Protein 6SQW (pdb70)

InterPro domains:
  IPR025984 dCTP pyrophosphatase 1 [PF12643] (63-144)
  IPR025984 dCTP pyrophosphatase 1 [cd11537] (35-125)
  IPR052555 dCTP Pyrophosphatase [PTHR46523] (15-146)

GO terms:
  GO:0000287 magnesium ion binding (F, IDA)
  GO:0005829 cytosol (C, IDA)
  GO:0009143 nucleoside triphosphate catabolic process (P, IDA)
  GO:0047429 nucleoside triphosphate diphosphatase activity (F, IDA)
  GO:0047840 dCTP diphosphatase activity (F, EXP)
  GO:0016462 pyrophosphatase activity (F, IDA)
  GO:0032556 pyrimidine deoxyribonucleotide binding (F, IDA)
  GO:0042802 identical protein binding (F, IPI)
  GO:0005829 cytosol (C, TAS)

CATH classification: 1.10.287.1080

Organism: Mus musculus (NCBI:txid10090)

Secondary structure (DSSP, 8-state):
------S-S-HHHHHHHHHHHHHHTT-GGG--HHHHHHHHHHHHHHHHHHHTT--SSS--GGG--HHHHHHHHHHHHHHHHHHHHHHHHTT--HHHHHHHHHHHHHHHS-GGG-/------S-S-HHHHHHHHHHHHHHTT-GGG--HHHHHHHHHHHHHHHHHHHTT--SSS--GGG--HHHHHHHHHHHHHHHHHHHHHHHHTT--HHHHHHHHHHHHHHHS---

B-factor: mean 35.91, std 11.58, range [15.31, 75.04]

Radius of gyration: 21.6 Å; Cα contacts (8 Å, |Δi|>4): 186; chains: 2; bounding box: 52×52×49 Å

Solvent-accessible surface area: 16989 Å² total; per-residue (Å²): 223,96,166,179,181,85,125,118,82,68,58,87,32,27,88,101,96,22,43,92,88,2,57,149,113,98,100,93,108,80,18,69,42,193,17,1,78,62,0,23,50,2,21,58,1,56,34,7,75,42,63,17,91,52,56,142,134,72,91,38,47,175,70,16,68,117,176,56,80,39,24,15,102,103,22,91,53,45,27,67,63,31,69,6,10,30,11,33,112,63,174,71,91,35,56,108,41,74,106,67,107,86,80,53,40,138,134,129,141,34,147,157,122,113,221,108,175,81,176,88,130,120,82,66,54,88,34,25,90,120,108,22,48,109,80,5,51,123,107,98,100,91,114,82,17,63,43,191,14,2,80,60,0,24,50,2,22,58,1,55,32,8,75,44,66,15,97,51,58,150,136,67,88,36,50,178,69,14,69,110,175,56,85,39,28,16,100,105,25,93,54,47,26,68,60,33,71,5,9,29,12,28,110,63,173,71,91,34,54,109,41,72,97,67,110,84,64,51,40,141,135,128,159,79,156,214

Sequence (226 aa):
MPFRFSPEPTLEDIRRLHAEFAAERDWEQFHQPRNLLLALLVGEVGELAELFQWKSDTEPGPQAWPPKERAALQEELSDVLIYLVALAARRCHVDLPQAVISSKMDTNRQRYPVHLSMPFRFSPEPTLEDIRRLHAEFAAERDWEQFHQPRNLLLALLVGEVGELAELFQWKSDTEPGPQAWPPKERAALQEELSDVLIYLVALAARCHVDLPQAVISSKMDTNRQRYPVH

Foldseek 3Di:
DDDDDDPDDDLVNLLVVLVVVCVVVVNVVCLALVSLVVQLVVLVVQLCVLVVPDDPPDDDPVPDDPVSVVSNVVSVVSNSSSVSSNCVNVVHPVVVVVVVVVVVVCVVDPPVND/DDDDDDPDDDLVNLLVVLVVVCVVVVNVVCLALVNLVVQLVVLVVQLCVLVVPDDPPDDDLVPDDPVSVVSNVVSVVSNSSSVSSNCVNVVHPVVVVVVVVVVVVCVVDPPD

Structure (mmCIF, N/CA/C/O backbone):
data_6SQW
#
_entry.id   6SQW
#
_cell.length_a   58.516
_cell.length_b   58.516
_cell.length_c   140.905
_cell.angle_alpha   90.000
_cell.angle_beta   90.000
_cell.angle_gamma   90.000
#
_symmetry.space_group_name_H-M   'P 41 21 2'
#
loop_
_entity.id
_entity.type
_entity.pdbx_description
1 polymer 'dCTP pyrophosphatase 1'
2 non-polymer 'MAGNESIUM ION'
3 non-polymer "5-METHYL-2'-DEOXY-CYTIDINE-5'-MONOPHOSPHATE"
4 water water
#
loop_
_atom_site.group_PDB
_atom_site.id
_atom_site.type_symbol
_atom_site.label_atom_id
_atom_site.label_alt_id
_atom_site.label_comp_id
_atom_site.label_asym_id
_atom_site.label_entity_id
_atom_site.label_seq_id
_atom_site.pdbx_PDB_ins_code
_atom_site.Cartn_x
_atom_site.Cartn_y
_atom_site.Cartn_z
_atom_site.occupancy
_atom_site.B_iso_or_equiv
_atom_site.auth_seq_id
_atom_site.auth_comp_id
_atom_site.auth_asym_id
_atom_site.auth_atom_id
_atom_site.pdbx_PDB_model_num
ATOM 1 N N . MET A 1 21 ? -11.756 20.570 57.518 1.00 52.61 21 MET A N 1
ATOM 2 C CA . MET A 1 21 ? -12.842 21.232 56.702 1.00 52.05 21 MET A CA 1
ATOM 3 C C . MET A 1 21 ? -13.189 20.356 55.534 1.00 52.62 21 MET A C 1
ATOM 4 O O . MET A 1 21 ? -12.298 19.657 55.043 1.00 53.28 21 MET A O 1
ATOM 9 N N . PRO A 1 22 ? -14.458 20.369 55.070 1.00 53.60 22 PRO A N 1
ATOM 10 C CA . PRO A 1 22 ? -14.836 19.451 53.995 1.00 52.85 22 PRO A CA 1
ATOM 11 C C . PRO A 1 22 ? -14.065 19.701 52.714 1.00 49.95 22 PRO A C 1
ATOM 12 O O . PRO A 1 22 ? -13.932 20.849 52.292 1.00 50.16 22 PRO A O 1
ATOM 16 N N . PHE A 1 23 ? -13.551 18.637 52.133 1.00 47.27 23 PHE A N 1
ATOM 17 C CA . PHE A 1 23 ? -12.827 18.762 50.887 1.00 45.74 23 PHE A CA 1
ATOM 18 C C . PHE A 1 23 ? -13.760 18.530 49.740 1.00 45.37 23 PHE A C 1
ATOM 19 O O . PHE A 1 23 ? -14.493 17.524 49.732 1.00 47.26 23 PHE A O 1
ATOM 27 N N . ARG A 1 24 ? -13.692 19.392 48.737 1.00 45.29 24 ARG A N 1
ATOM 28 C CA . ARG A 1 24 ? -14.430 19.171 47.482 1.00 44.73 24 ARG A CA 1
ATOM 29 C C . ARG A 1 24 ? -13.604 19.628 46.304 1.00 40.04 24 ARG A C 1
ATOM 30 O O . ARG A 1 24 ? -12.662 20.400 46.469 1.00 37.87 24 ARG A O 1
ATOM 38 N N . PHE A 1 25 ? -13.966 19.126 45.127 1.00 36.48 25 PHE A N 1
ATOM 39 C CA . PHE A 1 25 ? -13.382 19.571 43.875 1.00 35.12 25 PHE A CA 1
ATOM 40 C C . PHE A 1 25 ? -14.077 20.831 43.400 1.00 37.04 25 PHE A C 1
ATOM 41 O O . PHE A 1 25 ? -15.237 21.069 43.730 1.00 37.66 25 PHE A O 1
ATOM 49 N N . SER A 1 26 ? -13.385 21.602 42.578 1.00 36.61 26 SER A N 1
ATOM 50 C CA . SER A 1 26 ? -13.991 22.686 41.863 1.00 38.11 26 SER A CA 1
ATOM 51 C C . SER A 1 26 ? -15.110 22.194 40.959 1.00 38.23 26 SER A C 1
ATOM 52 O O . SER A 1 26 ? -15.096 21.068 40.497 1.00 36.31 26 SER A O 1
ATOM 55 N N . PRO A 1 27 ? -16.111 23.054 40.704 1.00 40.01 27 PRO A N 1
ATOM 56 C CA . PRO A 1 27 ? -17.203 22.594 39.865 1.00 40.73 27 PRO A CA 1
ATOM 57 C C . PRO A 1 27 ? -16.850 22.382 38.399 1.00 39.75 27 PRO A C 1
ATOM 58 O O . PRO A 1 27 ? -17.585 21.687 37.693 1.00 38.35 27 PRO A O 1
ATOM 62 N N . GLU A 1 28 ? -15.820 23.076 37.927 1.00 40.93 28 GLU A N 1
ATOM 63 C CA . GLU A 1 28 ? -15.334 22.910 36.566 1.00 41.92 28 GLU A CA 1
ATOM 64 C C . GLU A 1 28 ? -13.774 22.946 36.555 1.00 41.00 28 GLU A C 1
ATOM 65 O O . GLU A 1 28 ? -13.162 23.410 37.534 1.00 40.42 28 GLU A O 1
ATOM 71 N N . PRO A 1 29 ? -13.120 22.428 35.507 1.00 39.13 29 PRO A N 1
ATOM 72 C CA . PRO A 1 29 ? -13.747 21.858 34.320 1.00 39.05 29 PRO A CA 1
ATOM 73 C C . PRO A 1 29 ? -14.424 20.520 34.533 1.00 37.42 29 PRO A C 1
ATOM 74 O O . PRO A 1 29 ? -14.044 19.736 35.423 1.00 37.92 29 PRO A O 1
ATOM 78 N N . THR A 1 30 ? -15.429 20.275 33.704 1.00 36.85 30 THR A N 1
ATOM 79 C CA . THR A 1 30 ? -16.111 18.995 33.623 1.00 35.58 30 THR A CA 1
ATOM 80 C C . THR A 1 30 ? -15.331 18.044 32.703 1.00 33.36 30 THR A C 1
ATOM 81 O O . THR A 1 30 ? -14.371 18.428 32.056 1.00 33.03 30 THR A O 1
ATOM 85 N N . LEU A 1 31 ? -15.800 16.811 32.601 1.00 33.55 31 LEU A N 1
ATOM 86 C CA . LEU A 1 31 ? -15.132 15.822 31.759 1.00 32.13 31 LEU A CA 1
ATOM 87 C C . LEU A 1 31 ? -15.268 16.214 30.297 1.00 32.79 31 LEU A C 1
ATOM 88 O O . LEU A 1 31 ? -14.307 16.131 29.528 1.00 31.19 31 LEU A O 1
ATOM 93 N N . GLU A 1 32 ? -16.444 16.735 29.914 1.00 33.49 32 GLU A N 1
ATOM 94 C CA . GLU A 1 32 ? -16.609 17.261 28.570 1.00 34.67 32 GLU A CA 1
ATOM 95 C C . GLU A 1 32 ? -15.663 18.411 28.316 1.00 34.25 32 GLU A C 1
ATOM 96 O O . GLU A 1 32 ? -15.049 18.449 27.270 1.00 33.82 32 GLU A O 1
ATOM 102 N N . ASP A 1 33 ? -15.550 19.342 29.270 1.00 35.30 33 ASP A N 1
ATOM 103 C CA . ASP A 1 33 ? -14.616 20.463 29.152 1.00 36.56 33 ASP A CA 1
ATOM 104 C C . ASP A 1 33 ? -13.188 19.911 28.875 1.00 34.97 33 ASP A C 1
ATOM 105 O O . ASP A 1 33 ? -12.465 20.394 27.993 1.00 35.31 33 ASP A O 1
ATOM 110 N N . ILE A 1 34 ? -12.802 18.885 29.628 1.00 33.77 34 ILE A N 1
ATOM 111 C CA . ILE A 1 34 ? -11.461 18.327 29.497 1.00 32.44 34 ILE A CA 1
ATOM 112 C C . ILE A 1 34 ? -11.316 17.642 28.133 1.00 31.89 34 ILE A C 1
ATOM 113 O O . ILE A 1 34 ? -10.299 17.801 27.449 1.00 31.24 34 ILE A O 1
ATOM 118 N N . ARG A 1 35 ? -12.341 16.904 27.709 1.00 31.81 35 ARG A N 1
ATOM 119 C CA . ARG A 1 35 ? -12.318 16.311 26.376 1.00 32.13 35 ARG A CA 1
ATOM 120 C C . ARG A 1 35 ? -12.049 17.369 25.301 1.00 33.50 35 ARG A C 1
ATOM 121 O O . ARG A 1 35 ? -11.186 17.198 24.441 1.00 31.36 35 ARG A O 1
ATOM 129 N N . ARG A 1 36 ? -12.822 18.461 25.365 1.00 35.71 36 ARG A N 1
ATOM 130 C CA . ARG A 1 36 ? -12.682 19.537 24.415 1.00 38.23 36 ARG A CA 1
ATOM 131 C C . ARG A 1 36 ? -11.310 20.173 24.465 1.00 38.09 36 ARG A C 1
ATOM 132 O O . ARG A 1 36 ? -10.700 20.398 23.424 1.00 37.55 36 ARG A O 1
ATOM 140 N N . LEU A 1 37 ? -10.846 20.500 25.670 1.00 37.54 37 LEU A N 1
ATOM 141 C CA . LEU A 1 37 ? -9.522 21.098 25.836 1.00 38.00 37 LEU A CA 1
ATOM 142 C C . LEU A 1 37 ? -8.430 20.220 25.273 1.00 35.99 37 LEU A C 1
ATOM 143 O O . LEU A 1 37 ? -7.529 20.699 24.582 1.00 35.58 37 LEU A O 1
ATOM 148 N N . HIS A 1 38 ? -8.507 18.924 25.551 1.00 34.02 38 HIS A N 1
ATOM 149 C CA . HIS A 1 38 ? -7.483 18.048 25.026 1.00 32.65 38 HIS A CA 1
ATOM 150 C C . HIS A 1 38 ? -7.576 17.933 23.498 1.00 33.27 38 HIS A C 1
ATOM 151 O O . HIS A 1 38 ? -6.558 17.979 22.810 1.00 32.73 38 HIS A O 1
ATOM 158 N N . ALA A 1 39 ? -8.801 17.799 22.971 1.00 33.66 39 ALA A N 1
ATOM 159 C CA . ALA A 1 39 ? -9.005 17.737 21.521 1.00 34.00 39 ALA A CA 1
ATOM 160 C C . ALA A 1 39 ? -8.469 18.980 20.823 1.00 35.04 39 ALA A C 1
ATOM 161 O O . ALA A 1 39 ? -7.797 18.853 19.798 1.00 33.89 39 ALA A O 1
ATOM 163 N N . GLU A 1 40 ? -8.722 20.146 21.419 1.00 36.47 40 GLU A N 1
ATOM 164 C CA . GLU A 1 40 ? -8.185 21.446 20.890 1.00 38.88 40 GLU A CA 1
ATOM 165 C C . GLU A 1 40 ? -6.663 21.408 20.827 1.00 37.49 40 GLU A C 1
ATOM 166 O O . GLU A 1 40 ? -6.054 21.656 19.764 1.00 36.87 40 GLU A O 1
ATOM 172 N N . PHE A 1 41 ? -6.081 21.028 21.978 1.00 35.92 41 PHE A N 1
ATOM 173 C CA . PHE A 1 41 ? -4.653 20.922 22.145 1.00 35.10 41 PHE A CA 1
ATOM 174 C C . PHE A 1 41 ? -4.025 20.008 21.103 1.00 33.54 41 PHE A C 1
ATOM 175 O O . PHE A 1 41 ? -3.031 20.335 20.480 1.00 33.60 41 PHE A O 1
ATOM 183 N N . ALA A 1 42 ? -4.597 18.827 20.939 1.00 32.96 42 ALA A N 1
ATOM 184 C CA . ALA A 1 42 ? -4.084 17.840 19.965 1.00 32.84 42 ALA A CA 1
ATOM 185 C C . ALA A 1 42 ? -4.215 18.347 18.551 1.00 34.54 42 ALA A C 1
ATOM 186 O O . ALA A 1 42 ? -3.267 18.218 17.765 1.00 34.88 42 ALA A O 1
ATOM 188 N N . ALA A 1 43 ? -5.387 18.912 18.236 1.00 35.52 43 ALA A N 1
ATOM 189 C CA . ALA A 1 43 ? -5.688 19.343 16.869 1.00 36.75 43 ALA A CA 1
ATOM 190 C C . ALA A 1 43 ? -4.774 20.495 16.454 1.00 37.81 43 ALA A C 1
ATOM 191 O O . ALA A 1 43 ? -4.277 20.477 15.328 1.00 38.34 43 ALA A O 1
ATOM 193 N N . GLU A 1 44 ? -4.487 21.437 17.361 1.00 38.37 44 GLU A N 1
ATOM 194 C CA . GLU A 1 44 ? -3.566 22.545 17.020 1.00 40.11 44 GLU A CA 1
ATOM 195 C C . GLU A 1 44 ? -2.196 22.038 16.657 1.00 39.25 44 GLU A C 1
ATOM 196 O O . GLU A 1 44 ? -1.492 22.673 15.925 1.00 39.68 44 GLU A O 1
ATOM 202 N N . ARG A 1 45 ? -1.791 20.902 17.219 1.00 37.65 45 ARG A N 1
ATOM 203 C CA . ARG A 1 45 ? -0.466 20.341 16.970 1.00 37.72 45 ARG A CA 1
ATOM 204 C C . ARG A 1 45 ? -0.466 19.260 15.926 1.00 37.86 45 ARG A C 1
ATOM 205 O O . ARG A 1 45 ? 0.593 18.717 15.613 1.00 37.97 45 ARG A O 1
ATOM 213 N N . ASP A 1 46 ? -1.643 18.923 15.408 1.00 38.02 46 ASP A N 1
ATOM 214 C CA . ASP A 1 46 ? -1.791 17.858 14.419 1.00 38.69 46 ASP A CA 1
ATOM 215 C C . ASP A 1 46 ? -1.301 16.525 14.988 1.00 37.43 46 ASP A C 1
ATOM 216 O O . ASP A 1 46 ? -0.585 15.763 14.339 1.00 37.34 46 ASP A O 1
ATOM 221 N N . TRP A 1 47 ? -1.742 16.276 16.213 1.00 36.49 47 TRP A N 1
ATOM 222 C CA . TRP A 1 47 ? -1.351 15.082 16.961 1.00 35.92 47 TRP A CA 1
ATOM 223 C C . TRP A 1 47 ? -2.347 13.908 16.927 1.00 37.09 47 TRP A C 1
ATOM 224 O O . TRP A 1 47 ? -2.047 12.850 17.486 1.00 33.68 47 TRP A O 1
ATOM 235 N N . GLU A 1 48 ? -3.476 14.074 16.234 1.00 39.67 48 GLU A N 1
ATOM 236 C CA . GLU A 1 48 ? -4.490 13.008 16.001 1.00 42.72 48 GLU A CA 1
ATOM 237 C C . GLU A 1 48 ? -3.87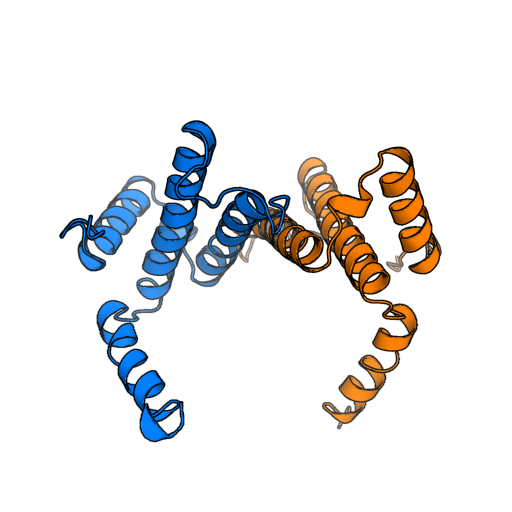0 11.672 15.721 1.00 44.09 48 GLU A C 1
ATOM 238 O O . GLU A 1 48 ? -4.260 10.625 16.320 1.00 40.56 48 GLU A O 1
ATOM 244 N N . GLN A 1 49 ? -2.919 11.689 14.792 1.00 45.46 49 GLN A N 1
ATOM 245 C CA . GLN A 1 49 ? -2.244 10.462 14.371 1.00 46.74 49 GLN A CA 1
ATOM 246 C C . GLN A 1 49 ? -1.531 9.714 15.492 1.00 44.70 49 GLN A C 1
ATOM 247 O O . GLN A 1 49 ? -1.378 8.494 15.421 1.00 44.64 49 GLN A O 1
ATOM 253 N N . PHE A 1 50 ? -1.047 10.442 16.498 1.00 41.31 50 PHE A N 1
ATOM 254 C CA . PHE A 1 50 ? -0.402 9.839 17.632 1.00 40.38 50 PHE A CA 1
ATOM 255 C C . PHE A 1 50 ? -1.423 9.368 18.670 1.00 37.14 50 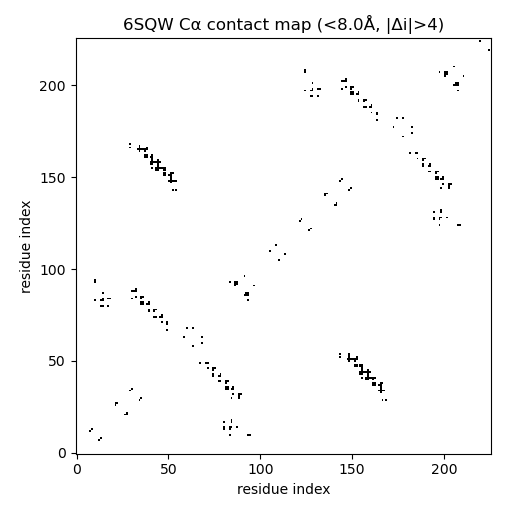PHE A C 1
ATOM 256 O O . PHE A 1 50 ? -1.055 8.655 19.569 1.00 38.40 50 PHE A O 1
ATOM 264 N N . HIS A 1 51 ? -2.691 9.737 18.536 1.00 33.28 51 HIS A N 1
ATOM 265 C CA . HIS A 1 51 ? -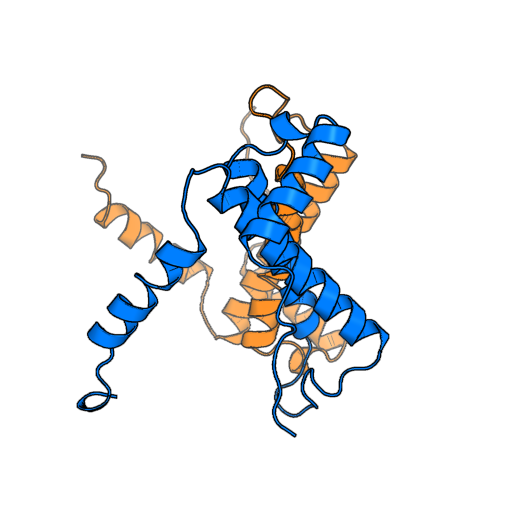3.682 9.504 19.557 1.00 30.59 51 HIS A CA 1
ATOM 266 C C . HIS A 1 51 ? -4.618 8.363 19.210 1.00 29.59 51 HIS A C 1
ATOM 267 O O . HIS A 1 51 ? -5.803 8.406 19.533 1.00 28.48 51 HIS A O 1
ATOM 274 N N . GLN A 1 52 ? -4.061 7.281 18.644 1.00 28.89 52 GLN A N 1
ATOM 275 C CA . GLN A 1 52 ? -4.841 6.083 18.405 1.00 29.38 52 GLN A CA 1
ATOM 276 C C . GLN A 1 52 ? -5.056 5.375 19.771 1.00 26.42 52 GLN A C 1
ATOM 277 O O . GLN A 1 52 ? -4.333 5.650 20.716 1.00 24.51 52 GLN A O 1
ATOM 283 N N . PRO A 1 53 ? -6.069 4.524 19.869 1.00 24.85 53 PRO A N 1
ATOM 284 C CA . PRO A 1 53 ? -6.442 4.016 21.175 1.00 23.90 53 PRO A CA 1
ATOM 285 C C . PRO A 1 53 ? -5.283 3.348 21.912 1.00 23.08 53 PRO A C 1
ATOM 286 O O . PRO A 1 53 ? -5.127 3.579 23.112 1.00 21.12 53 PRO A O 1
ATOM 290 N N . ARG A 1 54 ? -4.488 2.519 21.216 1.00 23.85 54 ARG A N 1
ATOM 291 C CA . ARG A 1 54 ? -3.421 1.836 21.925 1.00 25.12 54 ARG A CA 1
ATOM 292 C C . ARG A 1 54 ? -2.297 2.753 22.310 1.00 23.58 54 ARG A C 1
ATOM 293 O O . ARG A 1 54 ? -1.660 2.503 23.296 1.00 22.85 54 ARG A O 1
ATOM 301 N N . ASN A 1 55 ? -2.047 3.816 21.553 1.00 23.66 55 ASN A N 1
ATOM 302 C CA . ASN A 1 55 ? -1.067 4.828 21.962 1.00 23.64 55 ASN A CA 1
ATOM 303 C C . ASN A 1 55 ? -1.520 5.489 23.247 1.00 21.49 55 ASN A C 1
ATOM 304 O O . ASN A 1 55 ? -0.745 5.685 24.145 1.00 20.12 55 ASN A O 1
ATOM 309 N N . LEU A 1 56 ? -2.778 5.884 23.286 1.00 20.66 56 LEU A N 1
ATOM 310 C CA . LEU A 1 56 ? -3.313 6.578 24.434 1.00 20.24 56 LEU A CA 1
ATOM 311 C C . LEU A 1 56 ? -3.288 5.663 25.694 1.00 19.31 56 LEU A C 1
ATOM 312 O O . LEU A 1 56 ? -2.960 6.104 26.770 1.00 18.48 56 LEU A O 1
ATOM 317 N N . LEU A 1 57 ? -3.630 4.393 25.504 1.00 18.64 57 LEU A N 1
ATOM 318 C CA . LEU A 1 57 ? -3.562 3.408 26.565 1.00 18.65 57 LEU A CA 1
ATOM 319 C C . LEU A 1 57 ? -2.148 3.235 27.114 1.00 17.80 57 LEU A C 1
ATOM 320 O O . LEU A 1 57 ? -1.954 3.285 28.313 1.00 17.56 57 LEU A O 1
ATOM 325 N N . LEU A 1 58 ? -1.171 3.087 26.230 1.00 18.14 58 LEU A N 1
ATOM 326 C CA . LEU A 1 58 ? 0.209 2.980 26.658 1.00 18.47 58 LEU A CA 1
ATOM 327 C C . LEU A 1 58 ? 0.689 4.273 27.355 1.00 18.21 58 LEU A C 1
ATOM 328 O O . LEU A 1 58 ? 1.385 4.214 28.332 1.00 16.99 58 LEU A O 1
ATOM 333 N N . ALA A 1 59 ? 0.273 5.436 26.841 1.00 18.02 59 ALA A N 1
ATOM 334 C CA . ALA A 1 59 ? 0.635 6.709 27.474 1.00 18.43 59 ALA A CA 1
ATOM 335 C C . ALA A 1 59 ? 0.024 6.744 28.892 1.00 17.74 59 ALA A C 1
ATOM 336 O O . ALA A 1 59 ? 0.678 7.138 29.839 1.00 17.81 59 ALA A O 1
ATOM 338 N N A LEU A 1 60 ? -1.215 6.264 29.024 0.50 17.46 60 LEU A N 1
ATOM 339 N N B LEU A 1 60 ? -1.213 6.263 29.024 0.50 17.46 60 LEU A N 1
ATOM 340 C CA A LEU A 1 60 ? -1.888 6.183 30.315 0.50 16.81 60 LEU A CA 1
ATOM 341 C CA B LEU A 1 60 ? -1.881 6.186 30.313 0.50 16.81 60 LEU A CA 1
ATOM 342 C C A LEU A 1 60 ? -1.107 5.309 31.293 0.50 16.43 60 LEU A C 1
ATOM 343 C C B LEU A 1 60 ? -1.106 5.310 31.292 0.50 16.43 60 LEU A C 1
ATOM 344 O O A LEU A 1 60 ? -0.856 5.710 32.436 0.50 16.07 60 LEU A O 1
ATOM 345 O O B LEU A 1 60 ? -0.856 5.709 32.436 0.50 16.07 60 LEU A O 1
ATOM 354 N N . VAL A 1 61 ? -0.672 4.156 30.823 1.00 15.82 61 VAL A N 1
ATOM 355 C CA . VAL A 1 61 ? 0.165 3.290 31.648 1.00 15.67 61 VAL A CA 1
ATOM 356 C C . VAL A 1 61 ? 1.454 3.987 32.097 1.00 15.76 61 VAL A C 1
ATOM 357 O O . VAL A 1 61 ? 1.882 3.860 33.247 1.00 15.64 61 VAL A O 1
ATOM 361 N N . GLY A 1 62 ? 2.066 4.724 31.195 1.00 15.98 62 GLY A N 1
ATOM 362 C CA . GLY A 1 62 ? 3.223 5.521 31.555 1.00 16.29 62 GLY A CA 1
ATOM 363 C C . GLY A 1 62 ? 2.948 6.522 32.666 1.00 16.17 62 GLY A C 1
ATOM 364 O O . GLY A 1 62 ? 3.758 6.740 33.566 1.00 16.38 62 GLY A O 1
ATOM 365 N N . GLU A 1 63 ? 1.817 7.163 32.588 1.00 16.07 63 GLU A N 1
ATOM 366 C CA . GLU A 1 63 ? 1.460 8.132 33.607 1.00 16.85 63 GLU A CA 1
ATOM 367 C C . GLU A 1 63 ? 1.113 7.499 34.959 1.00 16.61 63 GLU A C 1
ATOM 368 O O . GLU A 1 63 ? 1.450 8.032 36.008 1.00 16.65 63 GLU A O 1
ATOM 374 N N . VAL A 1 64 ? 0.461 6.356 34.924 1.00 15.92 64 VAL A N 1
ATOM 375 C CA . VAL A 1 64 ? 0.215 5.598 36.145 1.00 15.79 64 VAL A CA 1
ATOM 376 C C . VAL A 1 64 ? 1.540 5.226 36.751 1.00 16.05 64 VAL A C 1
ATOM 377 O O . VAL A 1 64 ? 1.677 5.226 37.969 1.00 16.13 64 VAL A O 1
ATOM 381 N N . GLY A 1 65 ? 2.539 4.951 35.920 1.00 16.42 65 GLY A N 1
ATOM 382 C CA . GLY A 1 65 ? 3.877 4.674 36.416 1.00 16.56 65 GLY A CA 1
ATOM 383 C C . GLY A 1 65 ? 4.477 5.847 37.141 1.00 17.15 65 GLY A C 1
ATOM 384 O O . GLY A 1 65 ? 5.019 5.693 38.223 1.00 16.32 65 GLY A O 1
ATOM 385 N N . GLU A 1 66 ? 4.365 7.043 36.551 1.00 17.78 66 GLU A N 1
ATOM 386 C CA . GLU A 1 66 ? 4.878 8.227 37.181 1.00 19.55 66 GLU A CA 1
ATOM 387 C C . GLU A 1 66 ? 4.175 8.521 38.505 1.00 18.85 66 GLU A C 1
ATOM 388 O O . GLU A 1 66 ? 4.817 8.943 39.471 1.00 18.64 66 GLU A O 1
ATOM 394 N N . LEU A 1 67 ? 2.880 8.244 38.552 1.00 17.84 67 LEU A N 1
ATOM 395 C CA . LEU A 1 67 ? 2.101 8.450 39.778 1.00 18.07 67 LEU A CA 1
ATOM 396 C C . LEU A 1 67 ? 2.588 7.464 40.878 1.00 17.96 67 LEU A C 1
ATOM 397 O O . LEU A 1 67 ? 2.880 7.839 42.014 1.00 18.19 67 LEU A O 1
ATOM 402 N N . ALA A 1 68 ? 2.771 6.195 40.479 1.00 17.77 68 ALA A N 1
ATOM 403 C CA . ALA A 1 68 ? 3.276 5.218 41.399 1.00 18.17 68 ALA A CA 1
ATOM 404 C C . ALA A 1 68 ? 4.641 5.581 41.958 1.00 19.85 68 ALA A C 1
ATOM 405 O O . ALA A 1 68 ? 4.892 5.292 43.122 1.00 20.17 68 ALA A O 1
ATOM 407 N N . GLU A 1 69 ? 5.525 6.154 41.126 1.00 20.68 69 GLU A N 1
ATOM 408 C CA . GLU A 1 69 ? 6.853 6.538 41.555 1.00 23.12 69 GLU A CA 1
ATOM 409 C C . GLU A 1 69 ? 6.811 7.464 42.780 1.00 22.68 69 GLU A C 1
ATOM 410 O O . GLU A 1 69 ? 7.674 7.396 43.638 1.00 21.77 69 GLU A O 1
ATOM 416 N N . LEU A 1 70 ? 5.794 8.308 42.861 1.00 21.14 70 LEU A N 1
ATOM 417 C CA . LEU A 1 70 ? 5.669 9.268 43.935 1.00 21.44 70 LEU A CA 1
ATOM 418 C C . LEU A 1 70 ? 5.401 8.612 45.255 1.00 21.52 70 LEU A C 1
ATOM 419 O O . LEU A 1 70 ? 5.857 9.115 46.283 1.00 22.58 70 LEU A O 1
ATOM 424 N N . PHE A 1 71 ? 4.733 7.456 45.224 1.00 20.58 71 PHE A N 1
ATOM 425 C CA . PHE A 1 71 ? 4.388 6.692 46.405 1.00 21.19 71 PHE A CA 1
ATOM 426 C C . PHE A 1 71 ? 5.300 5.531 46.746 1.00 21.47 71 PHE A C 1
ATOM 427 O O . PHE A 1 71 ? 5.212 5.018 47.861 1.00 22.14 71 PHE A O 1
ATOM 435 N N . GLN A 1 72 ? 6.158 5.117 45.826 1.00 21.90 72 GLN A N 1
ATOM 436 C CA . GLN A 1 72 ? 6.842 3.840 45.942 1.00 22.87 72 GLN A CA 1
ATOM 437 C C . GLN A 1 72 ? 7.692 3.647 47.177 1.00 24.11 72 GLN A C 1
ATOM 438 O O . GLN A 1 72 ? 7.735 2.550 47.697 1.00 25.49 72 GLN A O 1
ATOM 444 N N . TRP A 1 73 ? 8.364 4.700 47.631 1.00 26.15 73 TRP A N 1
ATOM 445 C CA . TRP A 1 73 ? 9.281 4.601 48.766 1.00 29.07 73 TRP A CA 1
ATOM 446 C C . TRP A 1 73 ? 8.684 5.208 50.032 1.00 32.38 73 TRP A C 1
ATOM 447 O O . TRP A 1 73 ? 9.386 5.331 51.031 1.00 34.81 73 TRP A O 1
ATOM 458 N N . LYS A 1 74 ? 7.404 5.552 50.007 1.00 32.93 74 LYS A N 1
ATOM 459 C CA . LYS A 1 74 ? 6.733 6.008 51.214 1.00 36.50 74 LYS A CA 1
ATOM 460 C C . LYS A 1 74 ? 6.584 4.816 52.139 1.00 40.94 74 LYS A C 1
ATOM 461 O O . LYS A 1 74 ? 6.211 3.721 51.697 1.00 41.34 74 LYS A O 1
ATOM 467 N N . SER A 1 75 ? 6.979 4.995 53.401 1.00 47.05 75 SER A N 1
ATOM 468 C CA . SER A 1 75 ? 6.750 3.977 54.437 1.00 51.96 75 SER A CA 1
ATOM 469 C C . SER A 1 75 ? 5.266 3.975 54.839 1.00 53.09 75 SER A C 1
ATOM 470 O O . SER A 1 75 ? 4.490 4.896 54.477 1.00 50.32 75 SER A O 1
ATOM 473 N N . ASP A 1 76 ? 4.897 2.934 55.578 1.00 59.47 76 ASP A N 1
ATOM 474 C CA . ASP A 1 76 ? 3.547 2.789 56.176 1.00 64.87 76 ASP A CA 1
ATOM 475 C C . ASP A 1 76 ? 3.264 3.863 57.233 1.00 64.89 76 ASP A C 1
ATOM 476 O O . ASP A 1 76 ? 2.174 4.436 57.301 1.00 67.31 76 ASP A O 1
ATOM 481 N N . THR A 1 77 ? 4.278 4.099 58.062 1.00 65.88 77 THR A N 1
ATOM 482 C CA . THR A 1 77 ? 4.151 4.940 59.238 1.00 67.80 77 THR A CA 1
ATOM 483 C C . THR A 1 77 ? 4.197 6.440 58.929 1.00 64.82 77 THR A C 1
ATOM 484 O O . THR A 1 77 ? 3.633 7.229 59.692 1.00 65.52 77 THR A O 1
ATOM 488 N N . GLU A 1 78 ? 4.849 6.843 57.837 1.00 59.21 78 GLU A N 1
ATOM 489 C CA . GLU A 1 78 ? 5.155 8.266 57.612 1.00 56.37 78 GLU A CA 1
ATOM 490 C C . GLU A 1 78 ? 3.926 9.069 57.127 1.00 53.13 78 GLU A C 1
ATOM 491 O O . GLU A 1 78 ? 2.920 8.475 56.738 1.00 50.21 78 GLU A O 1
ATOM 497 N N . PRO A 1 79 ? 4.004 10.422 57.170 1.00 53.17 79 PRO A N 1
ATOM 498 C CA . PRO A 1 79 ? 2.847 11.231 56.776 1.00 52.12 79 PRO A CA 1
ATOM 499 C C . PRO A 1 79 ? 2.347 10.957 55.355 1.00 47.45 79 PRO A C 1
ATOM 500 O O . PRO A 1 79 ? 3.149 10.686 54.430 1.00 45.68 79 PRO A O 1
ATOM 504 N N . GLY A 1 80 ? 1.036 11.055 55.203 1.00 44.89 80 GLY A N 1
ATOM 505 C CA . GLY A 1 80 ? 0.381 10.932 53.928 1.00 41.01 80 GLY A CA 1
ATOM 506 C C . GLY A 1 80 ? 0.491 12.145 53.005 1.00 39.54 80 GLY A C 1
ATOM 507 O O . GLY A 1 80 ? 1.036 13.201 53.378 1.00 38.38 80 GLY A O 1
ATOM 508 N N . PRO A 1 81 ? -0.050 12.007 51.786 1.00 35.87 81 PRO A N 1
ATOM 509 C CA . PRO A 1 81 ? 0.087 12.996 50.731 1.00 35.53 81 PRO A CA 1
ATOM 510 C C . PRO A 1 81 ? -0.439 14.341 51.053 1.00 35.95 81 PRO A C 1
ATOM 511 O O . PRO A 1 81 ? 0.024 15.307 50.490 1.00 35.65 81 PRO A O 1
ATOM 515 N N . GLN A 1 82 ? -1.430 14.414 51.930 1.00 37.34 82 GLN A N 1
ATOM 516 C CA . GLN A 1 82 ? -1.924 15.714 52.399 1.00 39.85 82 GLN A CA 1
ATOM 517 C C . GLN A 1 82 ? -0.816 16.546 53.026 1.00 38.63 82 GLN A C 1
ATOM 518 O O . GLN A 1 82 ? -0.915 17.756 53.018 1.00 41.77 82 GLN A O 1
ATOM 524 N N . ALA A 1 83 ? 0.243 15.907 53.551 1.00 37.83 83 ALA A N 1
ATOM 525 C CA . ALA A 1 83 ? 1.330 16.609 54.192 1.00 37.89 83 ALA A CA 1
ATOM 526 C C . ALA A 1 83 ? 2.646 16.625 53.416 1.00 36.73 83 ALA A C 1
ATOM 527 O O . ALA A 1 83 ? 3.655 16.995 53.948 1.00 36.30 83 ALA A O 1
ATOM 529 N N . TRP A 1 84 ? 2.635 16.247 52.148 1.00 34.30 84 TRP A N 1
ATOM 530 C CA . TRP A 1 84 ? 3.884 16.189 51.389 1.00 33.37 84 TRP A CA 1
ATOM 531 C C . TRP A 1 84 ? 4.340 17.604 51.127 1.00 34.49 84 TRP A C 1
ATOM 532 O O . TRP A 1 84 ? 3.500 18.549 51.122 1.00 34.61 84 TRP A O 1
ATOM 543 N N . PRO A 1 85 ? 5.649 17.775 50.884 1.00 34.75 85 PRO A N 1
ATOM 544 C CA . PRO A 1 85 ? 6.170 19.108 50.594 1.00 35.86 85 PRO A CA 1
ATOM 545 C C . PRO A 1 85 ? 5.681 19.657 49.251 1.00 35.21 85 PRO A C 1
ATOM 546 O O . PRO A 1 85 ? 5.229 18.861 48.402 1.00 35.86 85 PRO A O 1
ATOM 550 N N . PRO A 1 86 ? 5.752 20.986 49.051 1.00 35.79 86 PRO A N 1
ATOM 551 C CA . PRO A 1 86 ? 5.234 21.643 47.845 1.00 35.59 86 PRO A CA 1
ATOM 552 C C . PRO A 1 86 ? 5.644 20.979 46.531 1.00 34.82 86 PRO A C 1
ATOM 553 O O . PRO A 1 86 ? 4.786 20.826 45.678 1.00 32.41 86 PRO A O 1
ATOM 557 N N . LYS A 1 87 ? 6.911 20.595 46.376 1.00 35.07 87 LYS A N 1
ATOM 558 C CA . LYS A 1 87 ? 7.359 19.972 45.114 1.00 35.54 87 LYS A CA 1
ATOM 559 C C . LYS A 1 87 ? 6.675 18.628 44.861 1.00 32.80 87 LYS A C 1
ATOM 560 O O . LYS A 1 87 ? 6.272 18.338 43.745 1.00 33.05 87 LYS A O 1
ATOM 566 N N . GLU A 1 88 ? 6.544 17.826 45.906 1.00 31.69 88 GLU A N 1
ATOM 567 C CA . GLU A 1 88 ? 5.878 16.542 45.801 1.00 30.55 88 GLU A CA 1
ATOM 568 C C . GLU A 1 88 ? 4.377 16.682 45.567 1.00 29.53 88 GLU A C 1
ATOM 569 O O . GLU A 1 88 ? 3.812 15.891 44.821 1.00 26.93 88 GLU A O 1
ATOM 575 N N . ARG A 1 89 ? 3.741 17.682 46.182 1.00 30.08 89 ARG A N 1
ATOM 576 C CA . ARG A 1 89 ? 2.316 17.949 45.933 1.00 30.55 89 ARG A CA 1
ATOM 577 C C . ARG A 1 89 ? 2.068 18.374 44.481 1.00 29.30 89 ARG A C 1
ATOM 578 O O . ARG A 1 89 ? 1.107 17.930 43.860 1.00 27.31 89 ARG A O 1
ATOM 586 N N . ALA A 1 90 ? 2.950 19.226 43.961 1.00 29.02 90 ALA A N 1
ATOM 587 C CA . ALA A 1 90 ? 2.897 19.659 42.570 1.00 28.98 90 ALA A CA 1
ATOM 588 C C . ALA A 1 90 ? 3.000 18.449 41.617 1.00 27.51 90 ALA A C 1
ATOM 589 O O . ALA A 1 90 ? 2.198 18.279 40.695 1.00 25.15 90 ALA A O 1
ATOM 591 N N . ALA A 1 91 ? 3.984 17.602 41.874 1.00 26.82 91 ALA A N 1
ATOM 592 C CA . ALA A 1 91 ? 4.138 16.362 41.100 1.00 25.50 91 ALA A CA 1
ATOM 593 C C . ALA A 1 91 ? 2.911 15.518 41.166 1.00 24.73 91 ALA A C 1
ATOM 594 O O . ALA A 1 91 ? 2.490 14.982 40.147 1.00 24.15 91 ALA A O 1
ATOM 596 N N . LEU A 1 92 ? 2.357 15.337 42.364 1.00 24.22 92 LEU A N 1
ATOM 597 C CA . LEU A 1 92 ? 1.168 14.510 42.531 1.00 23.18 92 LEU A CA 1
ATOM 598 C C . LEU A 1 92 ? 0.005 15.047 41.712 1.00 23.30 92 LEU A C 1
ATOM 599 O O . LEU A 1 92 ? -0.682 14.286 41.030 1.00 21.06 92 LEU A O 1
ATOM 604 N N . GLN A 1 93 ? -0.227 16.363 41.819 1.00 24.25 93 GLN A N 1
ATOM 605 C CA . GLN A 1 93 ? -1.253 17.043 41.003 1.00 26.01 93 GLN A CA 1
ATOM 606 C C . GLN A 1 93 ? -1.055 16.802 39.507 1.00 25.13 93 GLN A C 1
ATOM 607 O O . GLN A 1 93 ? -1.995 16.497 38.781 1.00 24.62 93 GLN A O 1
ATOM 613 N N . GLU A 1 94 ? 0.188 16.945 39.063 1.00 25.40 94 GLU A N 1
ATOM 614 C CA . GLU A 1 94 ? 0.525 16.821 37.668 1.00 25.41 94 GLU A CA 1
ATOM 615 C C . GLU A 1 94 ? 0.275 15.401 37.138 1.00 23.26 94 GLU A C 1
ATOM 616 O O . GLU A 1 94 ? -0.305 15.244 36.058 1.00 22.13 94 GLU A O 1
ATOM 622 N N . GLU A 1 95 ? 0.690 14.390 37.892 1.00 22.27 95 GLU A N 1
ATOM 623 C CA . GLU A 1 95 ? 0.528 13.013 37.428 1.00 21.13 95 GLU A CA 1
ATOM 624 C C . GLU A 1 95 ? -0.883 12.543 37.527 1.00 20.41 95 GLU A C 1
ATOM 625 O O . GLU A 1 95 ? -1.344 11.849 36.641 1.00 19.16 95 GLU A O 1
ATOM 631 N N . LEU A 1 96 ? -1.599 12.917 38.583 1.00 20.59 96 LEU A N 1
ATOM 632 C CA . LEU A 1 96 ? -3.002 12.604 38.629 1.00 20.48 96 LEU A CA 1
ATOM 633 C C . LEU A 1 96 ? -3.711 13.185 37.389 1.00 20.06 96 LEU A C 1
ATOM 634 O O . LEU A 1 96 ? -4.596 12.554 36.797 1.00 18.79 96 LEU A O 1
ATOM 639 N N . SER A 1 97 ? -3.305 14.399 37.007 1.00 20.65 97 SER A N 1
ATOM 640 C CA . SER A 1 97 ? -3.885 15.096 35.865 1.00 21.46 97 SER A CA 1
ATOM 641 C C . SER A 1 97 ? -3.516 14.386 34.553 1.00 20.96 97 SER A C 1
ATOM 642 O O . SER A 1 97 ? -4.376 14.209 33.711 1.00 20.97 97 SER A O 1
ATOM 645 N N . ASP A 1 98 ? -2.236 14.028 34.366 1.00 20.61 98 ASP A N 1
ATOM 646 C CA . ASP A 1 98 ? -1.819 13.271 33.182 1.00 20.01 98 ASP A CA 1
ATOM 647 C C . ASP A 1 98 ? -2.616 11.987 33.036 1.00 19.19 98 ASP A C 1
ATOM 648 O O . ASP A 1 98 ? -3.051 11.669 31.922 1.00 19.88 98 ASP A O 1
ATOM 653 N N . VAL A 1 99 ? -2.853 11.262 34.127 1.00 18.17 99 VAL A N 1
ATOM 654 C CA . VAL A 1 99 ? -3.662 10.078 34.041 1.00 17.73 99 VAL A CA 1
ATOM 655 C C . VAL A 1 99 ? -5.072 10.428 33.528 1.00 18.30 99 VAL A C 1
ATOM 656 O O . VAL A 1 99 ? -5.605 9.773 32.624 1.00 18.76 99 VAL A O 1
ATOM 660 N N . LEU A 1 100 ? -5.679 11.437 34.120 1.00 18.62 100 LEU A N 1
ATOM 661 C CA . LEU A 1 100 ? -7.046 11.808 33.758 1.00 19.72 100 LEU A CA 1
ATOM 662 C C . LEU A 1 100 ? -7.119 12.272 32.310 1.00 19.84 100 LEU A C 1
ATOM 663 O O . LEU A 1 100 ? -8.025 11.905 31.581 1.00 20.22 100 LEU A O 1
ATOM 668 N N . ILE A 1 101 ? -6.143 13.030 31.863 1.00 19.80 101 ILE A N 1
ATOM 669 C CA . ILE A 1 101 ? -6.134 13.561 30.507 1.00 20.66 101 ILE A CA 1
ATOM 670 C C . ILE A 1 101 ? -6.138 12.416 29.470 1.00 20.86 101 ILE A C 1
ATOM 671 O O . ILE A 1 101 ? -7.016 12.358 28.548 1.00 21.30 101 ILE A O 1
ATOM 676 N N . TYR A 1 102 ? -5.227 11.456 29.663 1.00 19.56 102 TYR A N 1
ATOM 677 C CA . TYR A 1 102 ? -5.212 10.343 28.754 1.00 19.51 102 TYR A CA 1
ATOM 678 C C . TYR A 1 102 ? -6.437 9.497 28.877 1.00 19.27 102 TYR A C 1
ATOM 679 O O . TYR A 1 102 ? -6.886 8.927 27.898 1.00 19.20 102 TYR A O 1
ATOM 688 N N . LEU A 1 103 ? -6.983 9.368 30.066 1.00 19.43 103 LEU A N 1
ATOM 689 C CA . LEU A 1 103 ? -8.147 8.542 30.242 1.00 19.42 103 LEU A CA 1
ATOM 690 C C . LEU A 1 103 ? -9.333 9.136 29.467 1.00 20.53 103 LEU A C 1
ATOM 691 O O . LEU A 1 103 ? -10.100 8.413 28.806 1.00 20.38 103 LEU A O 1
ATOM 696 N N . VAL A 1 104 ? -9.471 10.444 29.592 1.00 21.06 104 VAL A N 1
ATOM 697 C CA . VAL A 1 104 ? -10.491 11.174 28.818 1.00 22.20 104 VAL A CA 1
ATOM 698 C C . VAL A 1 104 ? -10.284 11.044 27.326 1.00 22.64 104 VAL A C 1
ATOM 699 O O . VAL A 1 104 ? -11.203 10.667 26.575 1.00 23.60 104 VAL A O 1
ATOM 703 N N . ALA A 1 105 ? -9.072 11.339 26.861 1.00 22.70 105 ALA A N 1
ATOM 704 C CA . ALA A 1 105 ? -8.718 11.140 25.456 1.00 22.60 105 ALA A CA 1
ATOM 705 C C . ALA A 1 105 ? -9.039 9.731 24.934 1.00 22.62 105 ALA A C 1
ATOM 706 O O . ALA A 1 105 ? -9.587 9.578 23.867 1.00 22.61 105 ALA A O 1
ATOM 708 N N . LEU A 1 106 ? -8.698 8.697 25.724 1.00 21.40 106 LEU A N 1
ATOM 709 C CA . LEU A 1 106 ? -8.931 7.319 25.318 1.00 21.59 106 LEU A CA 1
ATOM 710 C C . LEU A 1 106 ? -10.419 7.024 25.232 1.00 22.63 106 LEU A C 1
ATOM 711 O O . LEU A 1 106 ? -10.894 6.454 24.235 1.00 23.39 106 LEU A O 1
ATOM 716 N N . ALA A 1 107 ? -11.155 7.414 26.270 1.00 23.12 107 ALA A N 1
ATOM 717 C CA . ALA A 1 107 ? -12.598 7.230 26.258 1.00 23.48 107 ALA A CA 1
ATOM 718 C C . ALA A 1 107 ? -13.241 7.935 25.072 1.00 25.05 107 ALA A C 1
ATOM 719 O O . ALA A 1 107 ? -14.031 7.313 24.353 1.00 25.50 107 ALA A O 1
ATOM 721 N N . ALA A 1 108 ? -12.848 9.179 24.802 1.00 25.42 108 ALA A N 1
ATOM 722 C CA . ALA A 1 108 ? -13.358 9.910 23.651 1.00 27.07 108 ALA A CA 1
ATOM 723 C C . ALA A 1 108 ? -13.035 9.221 22.302 1.00 27.65 108 ALA A C 1
ATOM 724 O O . ALA A 1 108 ? -13.918 9.064 21.460 1.00 27.85 108 ALA A O 1
ATOM 726 N N A ARG A 1 109 ? -11.781 8.8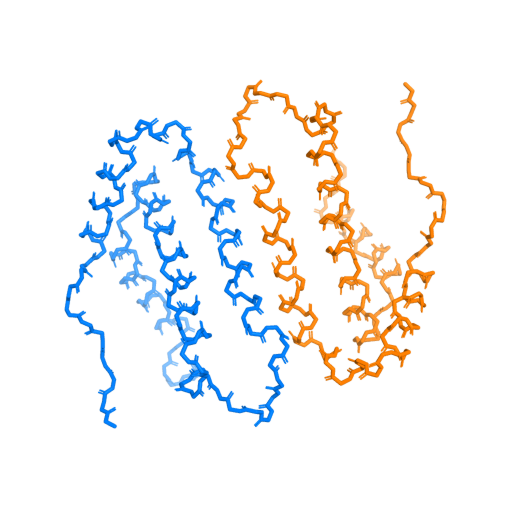08 22.134 0.50 26.66 109 ARG A N 1
ATOM 727 N N B ARG A 1 109 ? -11.782 8.809 22.135 0.50 27.13 109 ARG A N 1
ATOM 728 C CA A ARG A 1 109 ? -11.333 8.138 20.932 0.50 27.11 109 ARG A CA 1
ATOM 729 C CA B ARG A 1 109 ? -11.322 8.132 20.943 0.50 27.87 109 ARG A CA 1
ATOM 730 C C A ARG A 1 109 ? -12.070 6.798 20.693 0.50 27.74 109 ARG A C 1
ATOM 731 C C B ARG A 1 109 ? -12.069 6.798 20.694 0.50 28.22 109 ARG A C 1
ATOM 732 O O A ARG A 1 109 ? -12.235 6.385 19.535 0.50 28.21 109 ARG A O 1
ATOM 733 O O B ARG A 1 109 ? -12.234 6.387 19.535 0.50 28.65 109 ARG A O 1
ATOM 748 N N . CYS A 1 110 ? -12.522 6.154 21.771 1.00 27.41 110 CYS A N 1
ATOM 749 C CA . CYS A 1 110 ? -13.365 4.963 21.690 1.00 27.83 110 CYS A CA 1
ATOM 750 C C . CYS A 1 110 ? -14.886 5.239 21.624 1.00 28.82 110 CYS A C 1
ATOM 751 O O . CYS A 1 110 ? -15.701 4.301 21.721 1.00 28.18 110 CYS A O 1
ATOM 754 N N . HIS A 1 111 ? -15.264 6.495 21.541 1.00 30.27 111 HIS A N 1
ATOM 755 C CA . HIS A 1 111 ? -16.668 6.911 21.583 1.00 32.52 111 HIS A CA 1
ATOM 756 C C . HIS A 1 111 ? -17.403 6.355 22.817 1.00 31.88 111 HIS A C 1
ATOM 757 O O . HIS A 1 111 ? -18.530 5.875 22.729 1.00 31.92 111 HIS A O 1
ATOM 764 N N . VAL A 1 112 ? -16.761 6.433 23.974 1.00 30.40 112 VAL A N 1
ATOM 765 C CA . VAL A 1 112 ? -17.396 6.094 25.244 1.00 29.35 112 VAL A CA 1
ATOM 766 C C . VAL A 1 112 ? -17.772 7.366 25.976 1.00 29.68 112 VAL A C 1
ATOM 767 O O . VAL A 1 112 ? -16.941 8.245 26.173 1.00 29.12 112 VAL A O 1
ATOM 771 N N . ASP A 1 113 ? -19.036 7.435 26.387 1.00 30.50 113 ASP A N 1
ATOM 772 C CA . ASP A 1 113 ? -19.555 8.546 27.168 1.00 30.83 113 ASP A CA 1
ATOM 773 C C . ASP A 1 113 ? -19.177 8.343 28.635 1.00 29.61 113 ASP A C 1
ATOM 774 O O . ASP A 1 113 ? -19.938 7.822 29.465 1.00 29.08 113 ASP A O 1
ATOM 779 N N . LEU A 1 114 ? -17.967 8.785 28.942 1.00 29.70 114 LEU A N 1
ATOM 780 C CA . LEU A 1 114 ? -17.338 8.475 30.202 1.00 27.87 114 LEU A CA 1
ATOM 781 C C . LEU A 1 114 ? -18.150 8.849 31.444 1.00 28.60 114 LEU A C 1
ATOM 782 O O . LEU A 1 114 ? -18.298 8.031 32.319 1.00 28.57 114 LEU A O 1
ATOM 787 N N . PRO A 1 115 ? -18.757 10.055 31.481 1.00 29.59 115 PRO A N 1
ATOM 788 C CA . PRO A 1 115 ? -19.587 10.364 32.661 1.00 30.37 115 PRO A CA 1
ATOM 789 C C . PRO A 1 115 ? -20.748 9.384 32.841 1.00 31.16 115 PRO A C 1
ATOM 790 O O . PRO A 1 115 ? -20.955 8.882 33.940 1.00 30.36 115 PRO A O 1
ATOM 794 N N . GLN A 1 116 ? -21.445 9.058 31.763 1.00 32.26 116 GLN A N 1
ATOM 795 C CA . GLN A 1 116 ? -22.552 8.114 31.869 1.00 34.21 116 GLN A CA 1
ATOM 796 C C . GLN A 1 116 ? -22.105 6.702 32.068 1.00 32.53 116 GLN A C 1
ATOM 797 O O . GLN A 1 116 ? -22.777 5.957 32.767 1.00 32.41 116 GLN A O 1
ATOM 803 N N . ALA A 1 117 ? -20.951 6.334 31.513 1.00 30.42 117 ALA A N 1
ATOM 804 C CA . ALA A 1 117 ? -20.358 5.052 31.877 1.00 29.40 117 ALA A CA 1
ATOM 805 C C . ALA A 1 117 ? -20.123 4.935 33.401 1.00 28.64 117 ALA A C 1
ATOM 806 O O . ALA A 1 117 ? -20.379 3.889 33.977 1.00 29.14 117 ALA A O 1
ATOM 808 N N . VAL A 1 118 ? -19.663 6.003 34.048 1.00 28.50 118 VAL A N 1
ATOM 809 C CA . VAL A 1 118 ? -19.403 5.934 35.488 1.00 28.28 118 VAL A CA 1
ATOM 810 C C . VAL A 1 118 ? -20.716 5.757 36.264 1.00 29.11 118 VAL A C 1
ATOM 811 O O . VAL A 1 118 ? -20.798 4.973 37.197 1.00 28.07 118 VAL A O 1
ATOM 815 N N . ILE A 1 119 ? -21.756 6.482 35.849 1.00 31.05 119 ILE A N 1
ATOM 816 C CA . ILE A 1 119 ? -23.075 6.269 36.461 1.00 33.05 119 ILE A CA 1
ATOM 817 C C . ILE A 1 119 ? -23.475 4.798 36.411 1.00 32.72 119 ILE A C 1
ATOM 818 O O . ILE A 1 119 ? -23.822 4.207 37.439 1.00 33.30 119 ILE A O 1
ATOM 823 N N A SER A 1 120 ? -23.399 4.214 35.220 0.55 32.72 120 SER A N 1
ATOM 824 N N B SER A 1 120 ? -23.398 4.213 35.222 0.45 32.50 120 SER A N 1
ATOM 825 C CA A SER A 1 120 ? -23.721 2.790 35.038 0.55 33.42 120 SER A CA 1
ATOM 826 C CA B SER A 1 120 ? -23.718 2.792 35.049 0.45 32.92 120 SER A CA 1
ATOM 827 C C A SER A 1 120 ? -22.846 1.884 35.907 0.55 32.40 120 SER A C 1
ATOM 828 C C B SER A 1 120 ? -22.845 1.883 35.909 0.45 32.09 120 SER A C 1
ATOM 829 O O A SER A 1 120 ? -23.346 0.922 36.495 0.55 33.21 120 SER A O 1
ATOM 830 O O B SER A 1 120 ? -23.344 0.921 36.497 0.45 32.83 120 SER A O 1
ATOM 835 N N . LYS A 1 121 ? -21.548 2.187 35.991 1.00 31.01 121 LYS A N 1
ATOM 836 C CA . LYS A 1 121 ? -20.634 1.363 36.786 1.00 29.94 121 LYS A CA 1
ATOM 837 C C . LYS A 1 121 ? -20.923 1.473 38.282 1.00 29.55 121 LYS A C 1
ATOM 838 O O . LYS A 1 121 ? -20.931 0.451 38.958 1.00 29.12 121 LYS A O 1
ATOM 844 N N . MET A 1 122 ? -21.189 2.686 38.764 1.00 30.07 122 MET A N 1
ATOM 845 C CA . MET A 1 122 ? -21.591 2.889 40.153 1.00 32.00 122 MET A CA 1
ATOM 846 C C . MET A 1 122 ? -22.870 2.112 40.487 1.00 34.22 122 MET A C 1
ATOM 847 O O . MET A 1 122 ? -22.945 1.422 41.516 1.00 34.33 122 MET A O 1
ATOM 852 N N . ASP A 1 123 ? -23.836 2.131 39.574 1.00 35.81 123 ASP A N 1
ATOM 853 C CA . ASP A 1 123 ? -25.055 1.328 39.772 1.00 37.70 123 ASP A CA 1
ATOM 854 C C . ASP A 1 123 ? -24.740 -0.184 39.905 1.00 37.24 123 ASP A C 1
ATOM 855 O O . ASP A 1 123 ? -25.194 -0.853 40.858 1.00 36.96 123 ASP A O 1
ATOM 860 N N . THR A 1 124 ? -23.887 -0.682 38.997 1.00 34.92 124 THR A N 1
ATOM 861 C CA . THR A 1 124 ? -23.386 -2.041 39.051 1.00 35.04 124 THR A CA 1
ATOM 862 C C . THR A 1 124 ? -22.642 -2.319 40.348 1.00 33.10 124 THR A C 1
ATOM 863 O O . THR A 1 124 ? -22.824 -3.386 40.943 1.00 33.65 124 THR A O 1
ATOM 867 N N . ASN A 1 125 ? -21.788 -1.379 40.755 1.00 31.08 125 ASN A N 1
ATOM 868 C CA . ASN A 1 125 ? -21.052 -1.524 42.022 1.00 30.09 125 ASN A CA 1
ATOM 869 C C . ASN A 1 125 ? -22.005 -1.701 43.230 1.00 31.67 125 ASN A C 1
ATOM 870 O O . ASN A 1 125 ? -21.786 -2.576 44.096 1.00 30.90 125 ASN A O 1
ATOM 875 N N . ARG A 1 126 ? -23.056 -0.900 43.254 1.00 33.81 126 ARG A N 1
ATOM 876 C CA . ARG A 1 126 ? -24.089 -1.027 44.321 1.00 37.23 126 ARG A CA 1
ATOM 877 C C . ARG A 1 126 ? -24.718 -2.404 44.367 1.00 38.72 126 ARG A C 1
ATOM 878 O O . ARG A 1 126 ? -24.848 -2.973 45.450 1.00 39.21 126 ARG A O 1
ATOM 886 N N . GLN A 1 127 ? -25.034 -2.956 43.204 1.00 39.40 127 GLN A N 1
ATOM 887 C CA . GLN A 1 127 ? -25.576 -4.311 43.142 1.00 41.33 127 GLN A CA 1
ATOM 888 C C . GLN A 1 127 ? -24.616 -5.388 43.534 1.00 41.21 127 GLN A C 1
ATOM 889 O O . GLN A 1 127 ? -25.003 -6.330 44.210 1.00 40.17 127 GLN A O 1
ATOM 895 N N . ARG A 1 128 ? -23.360 -5.281 43.088 1.00 39.11 128 ARG A N 1
ATOM 896 C CA . ARG A 1 128 ? -22.376 -6.279 43.455 1.00 39.42 128 ARG A CA 1
ATOM 897 C C . ARG A 1 128 ? -22.055 -6.235 44.941 1.00 37.02 128 ARG A C 1
ATOM 898 O O . ARG A 1 128 ? -21.727 -7.244 45.503 1.00 36.90 128 ARG A O 1
ATOM 906 N N . TYR A 1 129 ? -22.190 -5.072 45.574 1.00 36.79 129 TYR A N 1
ATOM 907 C CA . TYR A 1 129 ? -21.917 -4.908 47.014 1.00 36.67 129 TYR A CA 1
ATOM 908 C C . TYR A 1 129 ? -23.066 -4.215 47.757 1.00 36.42 129 TYR A C 1
ATOM 909 O O . TYR A 1 129 ? -22.954 -3.056 48.139 1.00 34.72 129 TYR A O 1
ATOM 918 N N . PRO A 1 130 ? -24.177 -4.936 47.952 1.00 37.52 130 PRO A N 1
ATOM 919 C CA . PRO A 1 130 ? -25.260 -4.336 48.736 1.00 39.18 130 PRO A CA 1
ATOM 920 C C . PRO A 1 130 ? -24.808 -4.013 50.140 1.00 40.06 130 PRO A C 1
ATOM 921 O O . PRO A 1 130 ? -24.064 -4.778 50.703 1.00 38.97 130 PRO A O 1
ATOM 925 N N . VAL A 1 131 ? -25.262 -2.893 50.692 1.00 43.16 131 VAL A N 1
ATOM 926 C CA . VAL A 1 131 ? -24.887 -2.461 52.047 1.00 45.12 131 VAL A CA 1
ATOM 927 C C . VAL A 1 131 ? -25.104 -3.575 53.080 1.00 47.31 131 VAL A C 1
ATOM 928 O O . VAL A 1 131 ? -24.225 -3.831 53.891 1.00 46.69 131 VAL A O 1
ATOM 932 N N . HIS A 1 132 ? -26.257 -4.235 53.029 1.00 50.48 132 HIS A N 1
ATOM 933 C CA . HIS A 1 132 ? -26.632 -5.268 54.031 1.00 53.88 132 HIS A CA 1
ATOM 934 C C . HIS A 1 132 ? -25.857 -6.616 53.915 1.00 55.99 132 HIS A C 1
ATOM 935 O O . HIS A 1 132 ? -26.146 -7.572 54.681 1.00 55.28 132 HIS A O 1
ATOM 942 N N . LEU A 1 133 ? -24.987 -6.709 52.892 1.00 56.02 133 LEU A N 1
ATOM 943 C CA . LEU A 1 133 ? -23.977 -7.777 52.722 1.00 57.66 133 LEU A CA 1
ATOM 944 C C . LEU A 1 133 ? -22.540 -7.292 53.001 1.00 55.94 133 LEU A C 1
ATOM 945 O O . LEU A 1 133 ? -21.619 -8.106 52.993 1.00 56.21 133 LEU A O 1
ATOM 950 N N . SER A 1 134 ? -22.376 -5.988 53.259 1.00 56.04 134 SER A N 1
ATOM 951 C CA . SER A 1 134 ? -21.096 -5.260 53.257 1.00 56.05 134 SER A CA 1
ATOM 952 C C . SER A 1 134 ? -20.417 -5.362 51.901 1.00 56.94 134 SER A C 1
ATOM 953 O O . SER A 1 134 ? -21.095 -5.280 50.859 1.00 60.90 134 SER A O 1
ATOM 956 N N . MET B 1 21 ? 20.460 -15.781 12.201 1.00 64.72 21 MET D N 1
ATOM 957 C CA . MET B 1 21 ? 21.143 -16.431 13.376 1.00 63.88 21 MET D CA 1
ATOM 958 C C . MET B 1 21 ? 20.199 -16.535 14.556 1.00 6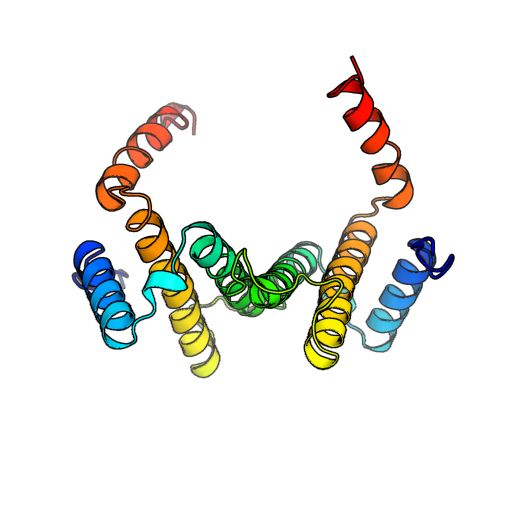0.75 21 MET D C 1
ATOM 959 O O . MET B 1 21 ? 19.403 -15.627 14.776 1.00 59.18 21 MET D O 1
ATOM 964 N N . PRO B 1 22 ? 20.310 -17.622 15.342 1.00 60.08 22 PRO D N 1
ATOM 965 C CA . PRO B 1 22 ? 19.362 -17.811 16.444 1.00 57.82 22 PRO D CA 1
ATOM 966 C C . PRO B 1 22 ? 19.486 -16.721 17.473 1.00 54.45 22 PRO D C 1
ATOM 967 O O . PRO B 1 22 ? 20.599 -16.362 17.883 1.00 53.62 22 PRO D O 1
ATOM 971 N N . PHE B 1 23 ? 18.353 -16.206 17.924 1.00 53.58 23 PHE D N 1
ATOM 972 C CA . PHE B 1 23 ? 18.354 -15.420 19.142 1.00 50.77 23 PHE D CA 1
ATOM 973 C C . PHE B 1 23 ? 18.238 -16.303 20.365 1.00 50.54 23 PHE D C 1
ATOM 974 O O . PHE B 1 23 ? 17.366 -17.151 20.429 1.00 51.78 23 PHE D O 1
ATOM 982 N N . ARG B 1 24 ? 19.088 -16.053 21.355 1.00 49.37 24 ARG D N 1
ATOM 983 C CA . ARG B 1 24 ? 19.024 -16.717 22.641 1.00 48.31 24 ARG D CA 1
ATOM 984 C C . ARG B 1 24 ? 19.440 -15.710 23.710 1.00 46.84 24 ARG D C 1
ATOM 985 O O . ARG B 1 24 ? 20.118 -14.704 23.410 1.00 46.88 24 ARG D O 1
ATOM 987 N N . PHE B 1 25 ? 19.040 -15.976 24.949 1.00 44.67 25 PHE D N 1
ATOM 988 C CA . PHE B 1 25 ? 19.584 -15.261 26.101 1.00 44.27 25 PHE D CA 1
ATOM 989 C C . PHE B 1 25 ? 20.894 -15.872 26.513 1.00 46.00 25 PHE D C 1
ATOM 990 O O . PHE B 1 25 ? 21.095 -17.057 26.322 1.00 47.17 25 PHE D O 1
ATOM 998 N N . SER B 1 26 ? 21.740 -15.084 27.162 1.00 46.32 26 SER D N 1
ATOM 999 C CA . SER B 1 26 ? 22.920 -15.621 27.821 1.00 47.86 26 SER D CA 1
ATOM 1000 C C . SER B 1 26 ? 22.515 -16.621 28.894 1.00 48.25 26 SER D C 1
ATOM 1001 O O . SER B 1 26 ? 21.459 -16.499 29.491 1.00 46.89 26 SER D O 1
ATOM 1004 N N . PRO B 1 27 ? 23.372 -17.622 29.154 1.00 50.60 27 PRO D N 1
ATOM 1005 C CA . PRO B 1 27 ? 22.959 -18.630 30.127 1.00 50.86 27 PRO D CA 1
ATOM 1006 C C . PRO B 1 27 ? 22.959 -18.145 31.570 1.00 50.09 27 PRO D C 1
ATOM 1007 O O . PRO B 1 27 ? 22.296 -18.754 32.410 1.00 49.82 27 PRO D O 1
ATOM 1011 N N . GLU B 1 28 ? 23.747 -17.110 31.862 1.00 50.76 28 GLU D N 1
ATOM 1012 C CA . GLU B 1 28 ? 23.691 -16.447 33.163 1.00 50.88 28 GLU D CA 1
ATOM 1013 C C . GLU B 1 28 ? 23.679 -14.895 32.999 1.00 48.41 28 GLU D C 1
ATOM 1014 O O . GLU B 1 28 ? 24.026 -14.392 31.934 1.00 48.22 28 GLU D O 1
ATOM 1020 N N . PRO B 1 29 ? 23.274 -14.136 34.018 1.00 46.68 29 PRO D N 1
ATOM 1021 C CA . PRO B 1 29 ? 22.851 -14.626 35.324 1.00 45.84 29 PRO D CA 1
ATOM 1022 C C . PRO B 1 29 ? 21.498 -15.325 35.317 1.00 43.99 29 PRO D C 1
ATOM 1023 O O . PRO B 1 29 ? 20.617 -15.069 34.446 1.00 41.29 29 PRO D O 1
ATOM 1027 N N . THR B 1 30 ? 21.367 -16.234 36.281 1.00 43.97 30 THR D N 1
ATOM 1028 C CA . THR B 1 30 ? 20.129 -16.932 36.549 1.00 42.90 30 THR D CA 1
ATOM 1029 C C . THR B 1 30 ? 19.252 -16.072 37.462 1.00 41.19 30 THR D C 1
ATOM 1030 O O . THR B 1 30 ? 19.684 -15.025 37.971 1.00 40.38 30 THR D O 1
ATOM 1034 N N . LEU B 1 31 ? 18.041 -16.537 37.726 1.00 40.59 31 LEU D N 1
ATOM 1035 C CA . LEU B 1 31 ? 17.140 -15.765 38.589 1.00 38.87 31 LEU D CA 1
ATOM 1036 C C . LEU B 1 31 ? 17.659 -15.740 40.001 1.00 39.52 31 LEU D C 1
ATOM 1037 O O . LEU B 1 31 ? 17.647 -14.696 40.659 1.00 37.74 31 LEU D O 1
ATOM 1042 N N . GLU B 1 32 ? 18.216 -16.874 40.455 1.00 41.35 32 GLU D N 1
ATOM 1043 C CA . GLU B 1 32 ? 18.877 -16.903 41.751 1.00 42.43 32 GLU D CA 1
ATOM 1044 C C . GLU B 1 32 ? 20.029 -15.937 41.792 1.00 42.75 32 GLU D C 1
ATOM 1045 O O . GLU B 1 32 ? 20.152 -15.224 42.761 1.00 42.53 32 GLU D O 1
ATOM 1051 N N . ASP B 1 33 ? 20.873 -15.928 40.758 1.00 43.69 33 ASP D N 1
ATOM 1052 C CA . ASP B 1 33 ? 21.995 -14.966 40.665 1.00 44.47 33 ASP D CA 1
ATOM 1053 C C . ASP B 1 33 ? 21.470 -13.536 40.841 1.00 42.95 33 ASP D C 1
ATOM 1054 O O . ASP B 1 33 ? 22.030 -12.754 41.624 1.00 43.03 33 ASP D O 1
ATOM 1059 N N . ILE B 1 34 ? 20.367 -13.224 40.152 1.00 41.37 34 ILE D N 1
ATOM 1060 C CA . ILE B 1 34 ? 19.816 -11.873 40.195 1.00 39.57 34 ILE D CA 1
ATOM 1061 C C . ILE B 1 34 ? 19.274 -11.593 41.595 1.00 38.50 34 ILE D C 1
ATOM 1062 O O . ILE B 1 34 ? 19.531 -10.529 42.155 1.00 37.99 34 ILE D O 1
ATOM 1067 N N . ARG B 1 35 ? 18.583 -12.561 42.188 1.00 38.28 35 ARG D N 1
ATOM 1068 C CA . ARG B 1 35 ? 18.105 -12.408 43.557 1.00 38.19 35 ARG D CA 1
ATOM 1069 C C . ARG B 1 35 ? 19.237 -12.041 44.498 1.00 39.65 35 ARG D C 1
ATOM 1070 O O . ARG B 1 35 ? 19.142 -11.088 45.265 1.00 37.39 35 ARG D O 1
ATOM 1078 N N . ARG B 1 36 ? 20.323 -12.831 44.429 1.00 42.16 36 ARG D N 1
ATOM 1079 C CA . ARG B 1 36 ? 21.449 -12.609 45.278 1.00 44.95 36 ARG D CA 1
ATOM 1080 C C . ARG B 1 36 ? 22.112 -11.284 45.052 1.00 43.85 36 ARG D C 1
ATOM 1081 O O . ARG B 1 36 ? 22.412 -10.567 46.017 1.00 43.58 36 ARG D O 1
ATOM 1089 N N . LEU B 1 37 ? 22.343 -10.958 43.787 1.00 44.07 37 LEU D N 1
ATOM 1090 C CA . LEU B 1 37 ? 22.974 -9.678 43.428 1.00 44.40 37 LEU D CA 1
ATOM 1091 C C . LEU B 1 37 ? 22.153 -8.520 43.934 1.00 41.78 37 LEU D C 1
ATOM 1092 O O . LEU B 1 37 ? 22.694 -7.575 44.513 1.00 41.42 37 LEU D O 1
ATOM 1097 N N . HIS B 1 38 ? 20.841 -8.595 43.754 1.00 39.83 38 HIS D N 1
ATOM 1098 C CA . HIS B 1 38 ? 20.023 -7.504 44.209 1.00 38.41 38 HIS D CA 1
ATOM 1099 C C . HIS B 1 38 ? 19.975 -7.420 45.723 1.00 38.93 38 HIS D C 1
ATOM 1100 O O . HIS B 1 38 ? 20.080 -6.335 46.292 1.00 38.23 38 HIS D O 1
ATOM 1107 N N . ALA B 1 39 ? 19.844 -8.571 46.384 1.00 40.82 39 ALA D N 1
ATOM 1108 C CA . ALA B 1 39 ? 19.829 -8.616 47.868 1.00 41.77 39 ALA D CA 1
ATOM 1109 C C . ALA B 1 39 ? 21.106 -8.022 48.436 1.00 43.58 39 ALA D C 1
ATOM 1110 O O . ALA B 1 39 ? 21.052 -7.229 49.397 1.00 42.58 39 ALA D O 1
ATOM 1112 N N . GLU B 1 40 ? 22.239 -8.383 47.830 1.00 45.94 40 GLU D N 1
ATOM 1113 C CA . GLU B 1 40 ? 23.533 -7.800 48.244 1.00 48.69 40 GLU D CA 1
ATOM 1114 C C . GLU B 1 40 ? 23.567 -6.296 48.063 1.00 46.63 40 GLU D C 1
ATOM 1115 O O . GLU B 1 40 ? 23.937 -5.574 48.984 1.00 46.80 40 GLU D O 1
ATOM 1121 N N . PHE B 1 41 ? 23.142 -5.845 46.878 1.00 43.69 41 PHE D N 1
ATOM 1122 C CA . PHE B 1 41 ? 23.061 -4.429 46.522 1.00 42.02 41 PHE D CA 1
ATOM 1123 C C . PHE B 1 41 ? 22.228 -3.662 47.560 1.00 41.36 41 PHE D C 1
ATOM 1124 O O . PHE B 1 41 ? 22.643 -2.624 48.048 1.00 41.91 41 PHE D O 1
ATOM 1132 N N . ALA B 1 42 ? 21.057 -4.183 47.892 1.00 40.27 42 ALA D N 1
ATOM 1133 C CA . ALA B 1 42 ? 20.199 -3.549 48.890 1.00 39.61 42 ALA D CA 1
ATOM 1134 C C . ALA B 1 42 ? 20.830 -3.528 50.283 1.00 41.32 42 ALA D C 1
ATOM 1135 O O . ALA B 1 42 ? 20.806 -2.509 50.966 1.00 41.45 42 ALA D O 1
ATOM 1137 N N . ALA B 1 43 ? 21.387 -4.671 50.676 1.00 42.62 43 ALA D N 1
ATOM 1138 C CA . ALA B 1 43 ? 21.977 -4.850 52.005 1.00 44.49 43 ALA D CA 1
ATOM 1139 C C . ALA B 1 43 ? 23.166 -3.923 52.228 1.00 45.62 43 ALA D C 1
ATOM 1140 O O . ALA B 1 43 ? 23.256 -3.309 53.283 1.00 45.31 43 ALA D O 1
ATOM 1142 N N . GLU B 1 44 ? 24.017 -3.751 51.209 1.00 46.53 44 GLU D N 1
ATOM 1143 C CA . GLU B 1 44 ? 25.169 -2.836 51.340 1.00 48.39 44 GLU D CA 1
ATOM 1144 C C . GLU B 1 44 ? 24.708 -1.415 51.610 1.00 47.17 44 GLU D C 1
ATOM 1145 O O . GLU B 1 44 ? 25.415 -0.657 52.224 1.00 48.42 44 GLU D O 1
ATOM 1151 N N . ARG B 1 45 ? 23.558 -1.044 51.081 1.00 44.81 45 ARG D N 1
ATOM 1152 C CA . ARG B 1 45 ? 23.023 0.314 51.219 1.00 44.32 45 ARG D CA 1
ATOM 1153 C C . ARG B 1 45 ? 22.028 0.457 52.343 1.00 43.67 45 ARG D C 1
ATOM 1154 O O . ARG B 1 45 ? 21.526 1.555 52.572 1.00 43.60 45 ARG D O 1
ATOM 1162 N N . ASP B 1 46 ? 21.749 -0.637 53.057 1.00 44.51 46 ASP D N 1
ATOM 1163 C CA . ASP B 1 46 ? 20.790 -0.623 54.139 1.00 44.81 46 ASP D CA 1
ATOM 1164 C C . ASP B 1 46 ? 19.399 -0.213 53.659 1.00 42.06 46 ASP D C 1
ATOM 1165 O O . ASP B 1 46 ? 18.697 0.576 54.290 1.00 41.65 46 ASP D O 1
ATOM 1170 N N . TRP B 1 47 ? 19.038 -0.792 52.529 1.00 40.19 47 TRP D N 1
ATOM 1171 C CA . TRP B 1 47 ? 17.785 -0.480 51.853 1.00 38.03 47 TRP D CA 1
ATOM 1172 C C . TRP B 1 47 ? 16.668 -1.487 52.099 1.00 37.96 47 TRP D C 1
ATOM 1173 O O . TRP B 1 47 ? 15.546 -1.221 51.640 1.00 35.77 47 TRP D O 1
ATOM 1184 N N . GLU B 1 48 ? 16.930 -2.566 52.862 1.00 39.12 48 GLU D N 1
ATOM 1185 C CA . GLU B 1 48 ? 15.892 -3.556 53.228 1.00 39.95 48 GLU D CA 1
ATOM 1186 C C . GLU B 1 48 ? 14.600 -2.910 53.662 1.00 39.00 48 GLU D C 1
ATOM 1187 O O . GLU B 1 48 ? 13.505 -3.320 53.221 1.00 38.48 48 GLU D O 1
ATOM 1193 N N . GLN B 1 49 ? 14.735 -1.904 54.523 1.00 39.32 49 GLN D N 1
ATOM 1194 C CA . GLN B 1 49 ? 13.563 -1.177 55.039 1.00 40.03 49 GLN D CA 1
ATOM 1195 C C . GLN B 1 49 ? 12.686 -0.543 53.962 1.00 36.39 49 GLN D C 1
ATOM 1196 O O . GLN B 1 49 ? 11.482 -0.373 54.162 1.00 35.82 49 GLN D O 1
ATOM 1202 N N . PHE B 1 50 ? 13.284 -0.139 52.845 1.00 35.39 50 PHE D N 1
ATOM 1203 C CA . PHE B 1 50 ? 12.537 0.441 51.746 1.00 33.94 50 PHE D CA 1
ATOM 1204 C C . PHE B 1 50 ? 11.979 -0.622 50.827 1.00 32.90 50 PHE D C 1
ATOM 1205 O O . PHE B 1 50 ? 11.142 -0.297 49.981 1.00 31.74 50 PHE D O 1
ATOM 1213 N N . HIS B 1 51 ? 12.393 -1.870 50.994 1.00 31.70 51 HIS D N 1
ATOM 1214 C CA . HIS B 1 51 ? 12.037 -2.935 50.080 1.00 31.23 51 HIS D CA 1
ATOM 1215 C C . HIS B 1 51 ? 10.933 -3.820 50.634 1.00 31.00 51 HIS D C 1
ATOM 1216 O O . HIS B 1 51 ? 10.958 -5.007 50.466 1.00 32.46 51 HIS D O 1
ATOM 1223 N N . GLN B 1 52 ? 9.922 -3.212 51.220 1.00 30.16 52 GLN D N 1
ATOM 1224 C CA . GLN B 1 52 ? 8.730 -3.953 51.652 1.00 30.37 52 GLN D CA 1
ATOM 1225 C C . GLN B 1 52 ? 7.913 -4.329 50.409 1.00 27.60 52 GLN D C 1
ATOM 1226 O O . GLN B 1 52 ? 8.082 -3.718 49.376 1.00 24.96 52 GLN D O 1
ATOM 1232 N N . PRO B 1 53 ? 7.076 -5.360 50.516 1.00 26.39 53 PRO D N 1
ATOM 1233 C CA . PRO B 1 53 ? 6.415 -5.866 49.339 1.00 25.86 53 PRO D CA 1
ATOM 1234 C C . PRO B 1 53 ? 5.648 -4.773 48.541 1.00 24.63 53 PRO D C 1
ATOM 1235 O O . PRO B 1 53 ? 5.777 -4.719 47.315 1.00 23.12 53 PRO D O 1
ATOM 1239 N N . ARG B 1 54 ? 4.918 -3.912 49.223 1.00 25.22 54 ARG D N 1
ATOM 1240 C CA . ARG B 1 54 ? 4.137 -2.920 48.510 1.00 25.51 54 ARG D CA 1
ATOM 1241 C C . ARG B 1 54 ? 4.992 -1.828 47.908 1.00 24.48 54 ARG D C 1
ATOM 1242 O O . ARG B 1 54 ? 4.627 -1.289 46.867 1.00 22.73 54 ARG D O 1
ATOM 1250 N N . ASN B 1 55 ? 6.131 -1.509 48.527 1.00 24.82 55 ASN D N 1
ATOM 1251 C CA . ASN B 1 55 ? 7.081 -0.585 47.914 1.00 24.80 55 ASN D CA 1
ATOM 1252 C C . ASN B 1 55 ? 7.610 -1.149 46.626 1.00 23.56 55 ASN D C 1
ATOM 1253 O O . ASN B 1 55 ? 7.735 -0.459 45.623 1.00 22.32 55 ASN D O 1
ATOM 1258 N N . LEU B 1 56 ? 8.019 -2.417 46.677 1.00 22.73 56 LEU D N 1
ATOM 1259 C CA . LEU B 1 56 ? 8.597 -3.063 45.530 1.00 22.30 56 LEU D CA 1
ATOM 1260 C C . LEU B 1 56 ? 7.566 -3.155 44.377 1.00 20.60 56 LEU D C 1
ATOM 1261 O O . LEU B 1 56 ? 7.906 -2.966 43.224 1.00 19.99 56 LEU D O 1
ATOM 1266 N N . LEU B 1 57 ? 6.336 -3.458 44.715 1.00 19.52 57 LEU D N 1
ATOM 1267 C CA . LEU B 1 57 ? 5.245 -3.519 43.740 1.00 18.86 57 LEU D CA 1
ATOM 1268 C C . LEU B 1 57 ? 5.002 -2.191 43.073 1.00 18.21 57 LEU D C 1
ATOM 1269 O O . LEU B 1 57 ? 4.918 -2.120 41.866 1.00 17.71 57 LEU D O 1
ATOM 1274 N N . LEU B 1 58 ? 4.931 -1.122 43.858 1.00 18.54 58 LEU D N 1
ATOM 1275 C CA . LEU B 1 58 ? 4.776 0.203 43.288 1.00 18.23 58 LEU D CA 1
ATOM 1276 C C . LEU B 1 58 ? 5.999 0.587 42.425 1.00 18.09 58 LEU D C 1
ATOM 1277 O O . LEU B 1 58 ? 5.832 1.155 41.369 1.00 16.91 58 LEU D O 1
ATOM 1282 N N . ALA B 1 59 ? 7.209 0.242 42.867 1.00 18.32 59 ALA D N 1
ATOM 1283 C CA . ALA B 1 59 ? 8.402 0.501 42.062 1.00 19.03 59 ALA D CA 1
ATOM 1284 C C . ALA B 1 59 ? 8.316 -0.262 40.719 1.00 18.90 59 ALA D C 1
ATOM 1285 O O . ALA B 1 59 ? 8.617 0.276 39.678 1.00 19.26 59 ALA D O 1
ATOM 1287 N N A LEU B 1 60 ? 7.827 -1.500 40.780 0.50 18.80 60 LEU D N 1
ATOM 1288 N N B LEU B 1 60 ? 7.889 -1.523 40.759 0.50 18.65 60 LEU D N 1
ATOM 1289 C CA A LEU B 1 60 ? 7.628 -2.309 39.593 0.50 18.63 60 LEU D CA 1
ATOM 1290 C CA B LEU B 1 60 ? 7.681 -2.301 39.566 0.50 18.36 60 LEU D CA 1
ATOM 1291 C C A LEU B 1 60 ? 6.646 -1.655 38.624 0.50 17.83 60 LEU D C 1
ATOM 1292 C C B LEU B 1 60 ? 6.686 -1.594 38.635 0.50 17.67 60 LEU D C 1
ATOM 1293 O O A LEU B 1 60 ? 6.913 -1.550 37.427 0.50 17.84 60 LEU D O 1
ATOM 1294 O O B LEU B 1 60 ? 6.990 -1.411 37.478 0.50 17.70 60 LEU D O 1
ATOM 1303 N N . VAL B 1 61 ? 5.548 -1.154 39.168 1.00 16.96 61 VAL D N 1
ATOM 1304 C CA . VAL B 1 61 ? 4.568 -0.417 38.339 1.00 16.50 61 VAL D CA 1
ATOM 1305 C C . VAL B 1 61 ? 5.230 0.808 37.674 1.00 16.98 61 VAL D C 1
ATOM 1306 O O . VAL B 1 61 ? 5.002 1.104 36.511 1.00 17.18 61 VAL D O 1
ATOM 1310 N N . GLY B 1 62 ? 6.051 1.505 38.426 1.00 17.43 62 GLY D N 1
ATOM 1311 C CA . GLY B 1 62 ? 6.843 2.606 37.862 1.00 18.33 62 GLY D CA 1
ATOM 1312 C C . GLY B 1 62 ? 7.701 2.198 36.690 1.00 18.62 62 GLY D C 1
ATOM 1313 O O . GLY B 1 62 ? 7.831 2.905 35.705 1.00 19.10 62 GLY D O 1
ATOM 1314 N N . GLU B 1 63 ? 8.341 1.052 36.814 1.00 18.98 63 GLU D N 1
ATOM 1315 C CA . GLU B 1 63 ? 9.207 0.588 35.746 1.00 19.51 63 GLU D CA 1
ATOM 1316 C C . GLU B 1 63 ? 8.441 0.119 34.526 1.00 18.64 63 GLU D C 1
ATOM 1317 O O . GLU B 1 63 ? 8.853 0.341 33.389 1.00 18.94 63 GLU D O 1
ATOM 1323 N N . VAL B 1 64 ? 7.311 -0.520 34.750 1.00 17.59 64 VAL D N 1
ATOM 1324 C CA . VAL B 1 64 ? 6.442 -0.887 33.636 1.00 17.16 64 VAL D CA 1
ATOM 1325 C C . VAL B 1 64 ? 5.981 0.392 32.944 1.00 17.09 64 VAL D C 1
ATOM 1326 O O . VAL B 1 64 ? 5.846 0.417 31.737 1.00 17.36 64 VAL D O 1
ATOM 1330 N N . GLY B 1 65 ? 5.799 1.459 33.689 1.00 17.51 65 GLY D N 1
ATOM 1331 C CA . GLY B 1 65 ? 5.467 2.754 33.086 1.00 17.85 65 GLY D CA 1
ATOM 1332 C C . GLY B 1 65 ? 6.575 3.273 32.201 1.00 18.99 65 GLY D C 1
ATOM 1333 O O . GLY B 1 65 ? 6.328 3.715 31.097 1.00 18.81 65 GLY D O 1
ATOM 1334 N N . GLU B 1 66 ? 7.816 3.204 32.670 1.00 20.25 66 GLU D N 1
ATOM 1335 C CA . GLU B 1 66 ? 8.962 3.594 31.865 1.00 22.07 66 GLU D CA 1
ATOM 1336 C C . GLU B 1 66 ? 9.106 2.786 30.613 1.00 21.58 66 GLU D C 1
ATOM 1337 O O . GLU B 1 66 ? 9.442 3.327 29.560 1.00 22.06 66 GLU D O 1
ATOM 1343 N N . LEU B 1 67 ? 8.788 1.519 30.700 1.00 21.01 67 LEU D N 1
ATOM 1344 C CA . LEU B 1 67 ? 8.862 0.617 29.547 1.00 21.16 67 LEU D CA 1
ATOM 1345 C C . LEU B 1 67 ? 7.754 1.012 28.541 1.00 21.22 67 LEU D C 1
ATOM 1346 O O . LEU B 1 67 ? 7.998 1.179 27.336 1.00 22.17 67 LEU D O 1
ATOM 1351 N N . ALA B 1 68 ? 6.549 1.246 29.042 1.00 20.13 68 ALA D N 1
ATOM 1352 C CA . ALA B 1 68 ? 5.474 1.719 28.189 1.00 20.31 68 ALA D CA 1
ATOM 1353 C C . ALA B 1 68 ? 5.809 3.006 27.459 1.00 21.00 68 ALA D C 1
ATOM 1354 O O . ALA B 1 68 ? 5.406 3.165 26.345 1.00 20.94 68 ALA D O 1
ATOM 1356 N N . GLU B 1 69 ? 6.509 3.917 28.118 1.00 22.31 69 GLU D N 1
ATOM 1357 C CA . GLU B 1 69 ? 6.879 5.198 27.528 1.00 23.87 69 GLU D CA 1
ATOM 1358 C C . GLU B 1 69 ? 7.652 5.016 26.227 1.00 24.30 69 GLU D C 1
ATOM 1359 O O . GLU B 1 69 ? 7.490 5.808 25.283 1.00 24.41 69 GLU D O 1
ATOM 1365 N N . LEU B 1 70 ? 8.457 3.963 26.158 1.00 23.73 70 LEU D N 1
ATOM 1366 C CA . LEU B 1 70 ? 9.288 3.688 25.018 1.00 24.77 70 LEU D CA 1
ATOM 1367 C C . LEU B 1 70 ? 8.456 3.327 23.795 1.00 24.76 70 LEU D C 1
ATOM 1368 O O . LEU B 1 70 ? 8.870 3.599 22.695 1.00 26.64 70 LEU D O 1
ATOM 1373 N N . PHE B 1 71 ? 7.300 2.716 24.012 1.00 23.22 71 PHE D N 1
ATOM 1374 C CA . PHE B 1 71 ? 6.406 2.247 23.005 1.00 22.95 71 PHE D CA 1
ATOM 1375 C C . PHE B 1 71 ? 5.223 3.142 22.677 1.00 23.43 71 PHE D C 1
ATOM 1376 O O . PHE B 1 71 ? 4.587 2.942 21.623 1.00 23.97 71 PHE D O 1
ATOM 1384 N N . GLN B 1 72 ? 4.934 4.118 23.540 1.00 23.58 72 GLN D N 1
ATOM 1385 C CA . GLN B 1 72 ? 3.627 4.773 23.500 1.00 24.06 72 GLN D CA 1
ATOM 1386 C C . GLN B 1 72 ? 3.321 5.512 22.205 1.00 25.71 72 GLN D C 1
ATOM 1387 O O . GLN B 1 72 ? 2.178 5.537 21.792 1.00 26.41 72 GLN D O 1
ATOM 1393 N N . TRP B 1 73 ? 4.330 6.111 21.596 1.00 27.11 73 TRP D N 1
ATOM 1394 C CA . TRP B 1 73 ? 4.147 6.937 20.404 1.00 29.12 73 TRP D CA 1
ATOM 1395 C C . TRP B 1 73 ? 4.553 6.197 19.120 1.00 30.76 73 TRP D C 1
ATOM 1396 O O . TRP B 1 73 ? 4.542 6.793 18.081 1.00 31.99 73 TRP D O 1
ATOM 1407 N N . LYS B 1 74 ? 4.909 4.924 19.222 1.00 31.18 74 LYS D N 1
ATOM 1408 C CA . LYS B 1 74 ? 5.343 4.182 18.053 1.00 33.37 74 LYS D CA 1
ATOM 1409 C C . LYS B 1 74 ? 4.140 3.939 17.146 1.00 36.72 74 LYS D C 1
ATOM 1410 O O . LYS B 1 74 ? 3.069 3.567 17.622 1.00 35.25 74 LYS D O 1
ATOM 1416 N N . SER B 1 75 ? 4.318 4.237 15.851 1.00 40.55 75 SER D N 1
ATOM 1417 C CA . SER B 1 75 ? 3.317 3.873 14.845 1.00 45.13 75 SER D CA 1
ATOM 1418 C C . SER B 1 75 ? 3.418 2.368 14.535 1.00 48.62 75 SER D C 1
ATOM 1419 O O . SER B 1 75 ? 4.368 1.684 14.935 1.00 47.61 75 SER D O 1
ATOM 1422 N N . ASP B 1 76 ? 2.404 1.872 13.827 1.00 54.47 76 ASP D N 1
ATOM 1423 C CA . ASP B 1 76 ? 2.398 0.466 13.342 1.00 58.71 76 ASP D CA 1
ATOM 1424 C C . ASP B 1 76 ? 3.409 0.227 12.239 1.00 57.39 76 ASP D C 1
ATOM 1425 O O . ASP B 1 76 ? 4.069 -0.813 12.208 1.00 56.08 76 ASP D O 1
ATOM 1430 N N . THR B 1 77 ? 3.538 1.210 11.358 1.00 57.81 77 THR D N 1
ATOM 1431 C CA . THR B 1 77 ? 4.355 1.095 10.157 1.00 57.65 77 THR D CA 1
ATOM 1432 C C . THR B 1 77 ? 5.855 1.257 10.404 1.00 55.89 77 THR D C 1
ATOM 1433 O O . THR B 1 77 ? 6.662 0.728 9.640 1.00 56.41 77 THR D O 1
ATOM 1437 N N . GLU B 1 78 ? 6.246 1.974 11.469 1.00 51.63 78 GLU D N 1
ATOM 1438 C CA . GLU B 1 78 ? 7.682 2.303 11.658 1.00 48.37 78 GLU D CA 1
ATOM 1439 C C . GLU B 1 78 ? 8.470 1.082 12.204 1.00 45.05 78 GLU D C 1
ATOM 1440 O O . GLU B 1 78 ? 7.858 0.101 12.649 1.00 43.85 78 GLU D O 1
ATOM 1446 N N . PRO B 1 79 ? 9.818 1.134 12.172 1.00 43.75 79 PRO D N 1
ATOM 1447 C CA . PRO B 1 79 ? 10.604 -0.041 12.619 1.00 42.62 79 PRO D CA 1
ATOM 1448 C C . PRO B 1 79 ? 10.307 -0.480 14.042 1.00 39.97 79 PRO D C 1
ATOM 1449 O O . PRO B 1 79 ? 10.115 0.373 14.946 1.00 38.11 79 PRO D O 1
ATOM 1453 N N . GLY B 1 80 ? 10.263 -1.804 14.233 1.00 38.54 80 GLY D N 1
ATOM 1454 C CA . GLY B 1 80 ? 10.042 -2.386 15.525 1.00 35.88 80 GLY D CA 1
ATOM 1455 C C . GLY B 1 80 ? 11.306 -2.456 16.366 1.00 35.60 80 GLY D C 1
ATOM 1456 O O . GLY B 1 80 ? 12.384 -2.112 15.902 1.00 35.89 80 GLY D O 1
ATOM 1457 N N . PRO B 1 81 ? 11.178 -2.910 17.620 1.00 34.11 81 PRO D N 1
ATOM 1458 C CA . PRO B 1 81 ? 12.252 -2.791 18.609 1.00 34.05 81 PRO D CA 1
ATOM 1459 C C . PRO B 1 81 ? 13.533 -3.554 18.249 1.00 34.89 81 PRO D C 1
ATOM 1460 O O . PRO B 1 81 ? 14.612 -3.137 18.651 1.00 34.43 81 PRO D O 1
ATOM 1464 N N . GLN B 1 82 ? 13.393 -4.634 17.476 1.00 35.86 82 GLN D N 1
ATOM 1465 C CA . GLN B 1 82 ? 14.550 -5.338 16.959 1.00 37.75 82 GLN D CA 1
ATOM 1466 C C . GLN B 1 82 ? 15.436 -4.407 16.106 1.00 39.61 82 GLN D C 1
ATOM 1467 O O . GLN B 1 82 ? 16.615 -4.666 15.951 1.00 42.69 82 GLN D O 1
ATOM 1473 N N . ALA B 1 83 ? 14.858 -3.364 15.525 1.00 39.05 83 ALA D N 1
ATOM 1474 C CA . ALA B 1 83 ? 15.563 -2.435 14.658 1.00 40.28 83 ALA D CA 1
ATOM 1475 C C . ALA B 1 83 ? 15.634 -1.025 15.212 1.00 39.67 83 ALA D C 1
ATOM 1476 O O . ALA B 1 83 ? 15.926 -0.105 14.458 1.00 39.75 83 ALA D O 1
ATOM 1478 N N . TRP B 1 84 ? 15.333 -0.806 16.486 1.00 38.21 84 TRP D N 1
ATOM 1479 C CA . TRP B 1 84 ? 15.363 0.546 17.045 1.00 38.50 84 TRP D CA 1
ATOM 1480 C C . TRP B 1 84 ? 16.780 1.064 17.051 1.00 40.24 84 TRP D C 1
ATOM 1481 O O . TRP B 1 84 ? 17.731 0.266 17.078 1.00 40.44 84 TRP D O 1
ATOM 1492 N N . PRO B 1 85 ? 16.919 2.396 17.056 1.00 41.84 85 PRO D N 1
ATOM 1493 C CA . PRO B 1 85 ? 18.264 2.982 17.103 1.00 43.46 85 PRO D CA 1
ATOM 1494 C C . PRO B 1 85 ? 18.993 2.716 18.435 1.00 42.79 85 PRO D C 1
ATOM 1495 O O . PRO B 1 85 ? 18.332 2.381 19.429 1.00 42.56 85 PRO D O 1
ATOM 1499 N N . PRO B 1 86 ? 20.336 2.860 18.450 1.00 43.61 86 PRO D N 1
ATOM 1500 C CA . PRO B 1 86 ? 21.159 2.497 19.604 1.00 43.75 86 PRO D CA 1
ATOM 1501 C C . PRO B 1 86 ? 20.657 3.031 20.949 1.00 42.54 86 PRO D C 1
ATOM 1502 O O . PRO B 1 86 ? 20.624 2.275 21.918 1.00 40.53 86 PRO D O 1
ATOM 1506 N N . LYS B 1 87 ? 20.281 4.315 20.996 1.00 42.28 87 LYS D N 1
ATOM 1507 C CA . LYS B 1 87 ? 19.819 4.926 22.258 1.00 41.98 87 LYS D CA 1
ATOM 1508 C C . LYS B 1 87 ? 18.529 4.278 22.757 1.00 38.73 87 LYS D C 1
ATOM 1509 O O . LYS B 1 87 ? 18.363 4.041 23.935 1.00 37.16 87 LYS D O 1
ATOM 1515 N N . GLU B 1 88 ? 17.613 4.038 21.836 1.00 38.03 88 GLU D N 1
ATOM 1516 C CA . GLU B 1 88 ? 16.345 3.403 22.171 1.00 36.28 88 GLU D CA 1
ATOM 1517 C C . GLU B 1 88 ? 16.505 1.954 22.578 1.00 35.54 88 GLU D C 1
ATOM 1518 O O . GLU B 1 88 ? 15.812 1.513 23.476 1.00 33.67 88 GLU D O 1
ATOM 1524 N N . ARG B 1 89 ? 17.422 1.227 21.943 1.00 36.30 89 ARG D N 1
ATOM 1525 C CA . ARG B 1 89 ? 17.730 -0.159 22.362 1.00 36.77 89 ARG D CA 1
ATOM 1526 C C . ARG B 1 89 ? 18.296 -0.188 23.787 1.00 35.34 89 ARG D C 1
ATOM 1527 O O . ARG B 1 89 ? 17.916 -1.046 24.569 1.00 33.94 89 ARG D O 1
ATOM 1535 N N . ALA B 1 90 ? 19.224 0.723 24.085 1.00 35.07 90 ALA D N 1
ATOM 1536 C CA . ALA B 1 90 ? 19.788 0.847 25.419 1.00 34.88 90 ALA D CA 1
ATOM 1537 C C . ALA B 1 90 ? 18.680 1.100 26.486 1.00 33.27 90 ALA D C 1
ATOM 1538 O O . ALA B 1 90 ? 18.591 0.424 27.517 1.00 32.42 90 ALA D O 1
ATOM 1540 N N . ALA B 1 91 ? 17.816 2.055 26.188 1.00 32.22 91 ALA D N 1
ATOM 1541 C CA . ALA B 1 91 ? 16.670 2.329 27.059 1.00 30.73 91 ALA D CA 1
ATOM 1542 C C . ALA B 1 91 ? 15.815 1.118 27.251 1.00 29.49 91 ALA D C 1
ATOM 1543 O O . ALA B 1 91 ? 15.393 0.832 28.386 1.00 29.38 91 ALA D O 1
ATOM 1545 N N . LEU B 1 92 ? 15.499 0.430 26.160 1.00 29.35 92 LEU D N 1
ATOM 1546 C CA . LEU B 1 92 ? 14.652 -0.752 26.235 1.00 28.74 92 LEU D CA 1
ATOM 1547 C C . LEU B 1 92 ? 15.262 -1.829 27.117 1.00 29.31 92 LEU D C 1
ATOM 1548 O O . LEU B 1 92 ? 14.579 -2.416 27.940 1.00 27.96 92 LEU D O 1
ATOM 1553 N N . GLN B 1 93 ? 16.554 -2.090 26.907 1.00 30.85 93 GLN D N 1
ATOM 1554 C CA . GLN B 1 93 ? 17.319 -3.024 27.769 1.00 31.93 93 GLN D CA 1
ATOM 1555 C C . GLN B 1 93 ? 17.234 -2.653 29.227 1.00 30.87 93 GLN D C 1
ATOM 1556 O O . GLN B 1 93 ? 17.020 -3.493 30.079 1.00 30.42 93 GLN D O 1
ATOM 1562 N N . GLU B 1 94 ? 17.419 -1.373 29.505 1.00 31.39 94 GLU D N 1
ATOM 1563 C CA . GLU B 1 94 ? 17.462 -0.883 30.876 1.00 31.28 94 GLU D CA 1
ATOM 1564 C C . GLU B 1 94 ? 16.105 -1.031 31.569 1.00 28.90 94 GLU D C 1
ATOM 1565 O O . GLU B 1 94 ? 16.053 -1.458 32.722 1.00 27.64 94 GLU D O 1
ATOM 1571 N N . GLU B 1 95 ? 15.027 -0.675 30.879 1.00 27.50 95 GLU D N 1
ATOM 1572 C CA . GLU B 1 95 ? 13.701 -0.766 31.519 1.00 25.76 95 GLU D CA 1
ATOM 1573 C C . GLU B 1 95 ? 13.210 -2.173 31.615 1.00 24.62 95 GLU D C 1
ATOM 1574 O O . GLU B 1 95 ? 12.606 -2.530 32.598 1.00 23.46 95 GLU D O 1
ATOM 1580 N N . LEU B 1 96 ? 13.478 -3.003 30.607 1.00 24.96 96 LEU D N 1
ATOM 1581 C CA . LEU B 1 96 ? 13.164 -4.402 30.742 1.00 24.84 96 LEU D CA 1
ATOM 1582 C C . LEU B 1 96 ? 13.870 -4.978 31.988 1.00 25.39 96 LEU D C 1
ATOM 1583 O O . LEU B 1 96 ? 13.305 -5.773 32.726 1.00 24.69 96 LEU D O 1
ATOM 1588 N N . SER B 1 97 ? 15.115 -4.552 32.194 1.00 26.99 97 SER D N 1
ATOM 1589 C CA . SER B 1 97 ? 15.925 -4.984 33.330 1.00 27.97 97 SER D CA 1
ATOM 1590 C C . SER B 1 97 ? 15.355 -4.466 34.655 1.00 27.20 97 SER D C 1
ATOM 1591 O O . SER B 1 97 ? 15.264 -5.217 35.602 1.00 27.52 97 SER D O 1
ATOM 1594 N N . ASP B 1 98 ? 15.003 -3.188 34.729 1.00 26.56 98 ASP D N 1
ATOM 1595 C CA . ASP B 1 98 ? 14.363 -2.648 35.931 1.00 25.76 98 ASP D CA 1
ATOM 1596 C C . ASP B 1 98 ? 13.115 -3.412 36.303 1.00 24.43 98 ASP D C 1
ATOM 1597 O O . ASP B 1 98 ? 12.901 -3.714 37.500 1.00 24.62 98 ASP D O 1
ATOM 1602 N N . VAL B 1 99 ? 12.286 -3.755 35.327 1.00 23.30 99 VAL D N 1
ATOM 1603 C CA . VAL B 1 99 ? 11.121 -4.543 35.629 1.00 22.69 99 VAL D CA 1
ATOM 1604 C C . VAL B 1 99 ? 11.513 -5.880 36.246 1.00 23.83 99 VAL D C 1
ATOM 1605 O O . VAL B 1 99 ? 10.964 -6.298 37.273 1.00 23.56 99 VAL D O 1
ATOM 1609 N N . LEU B 1 100 ? 12.471 -6.556 35.590 1.00 24.99 100 LEU D N 1
ATOM 1610 C CA . LEU B 1 100 ? 12.896 -7.881 36.070 1.00 26.41 100 LEU D CA 1
ATOM 1611 C C . LEU B 1 100 ? 13.483 -7.798 37.474 1.00 26.28 100 LEU D C 1
ATOM 1612 O O . LEU B 1 100 ? 13.191 -8.616 38.326 1.00 27.14 100 LEU D O 1
ATOM 1617 N N . ILE B 1 101 ? 14.277 -6.779 37.732 1.00 26.27 101 ILE D N 1
ATOM 1618 C CA . ILE B 1 101 ? 14.947 -6.643 39.019 1.00 26.50 101 ILE D CA 1
ATOM 1619 C C . ILE B 1 101 ? 13.933 -6.507 40.159 1.00 25.77 101 ILE D C 1
ATOM 1620 O O . ILE B 1 101 ? 13.971 -7.255 41.136 1.00 25.87 101 ILE D O 1
ATOM 1625 N N . TYR B 1 102 ? 12.953 -5.621 39.987 1.00 24.04 102 TYR D N 1
ATOM 1626 C CA . TYR B 1 102 ? 11.949 -5.491 41.007 1.00 23.42 102 TYR D CA 1
ATOM 1627 C C . TYR B 1 102 ? 11.082 -6.690 41.091 1.00 23.00 102 TYR D C 1
ATOM 1628 O O . TYR B 1 102 ? 10.630 -7.004 42.170 1.00 23.16 102 TYR D O 1
ATOM 1637 N N . LEU B 1 103 ? 10.843 -7.385 39.990 1.00 23.06 103 LEU D N 1
ATOM 1638 C CA . LEU B 1 103 ? 9.992 -8.543 40.068 1.00 23.36 103 LEU D CA 1
ATOM 1639 C C . LEU B 1 103 ? 10.695 -9.643 40.884 1.00 24.97 103 LEU D C 1
ATOM 1640 O O . LEU B 1 103 ? 10.077 -10.322 41.704 1.00 24.77 103 LEU D O 1
ATOM 1645 N N . VAL B 1 104 ? 11.985 -9.813 40.623 1.00 27.17 104 VAL D N 1
ATOM 1646 C CA . VAL B 1 104 ? 12.810 -10.718 41.420 1.00 28.88 104 VAL D CA 1
ATOM 1647 C C . VAL B 1 104 ? 12.840 -10.325 42.891 1.00 28.96 104 VAL D C 1
ATOM 1648 O O . VAL B 1 104 ? 12.554 -11.153 43.778 1.00 30.94 104 VAL D O 1
ATOM 1652 N N . ALA B 1 105 ? 13.185 -9.078 43.169 1.00 28.60 105 ALA D N 1
ATOM 1653 C CA . ALA B 1 105 ? 13.136 -8.535 44.529 1.00 28.75 105 ALA D CA 1
ATOM 1654 C C . ALA B 1 105 ? 11.787 -8.799 45.242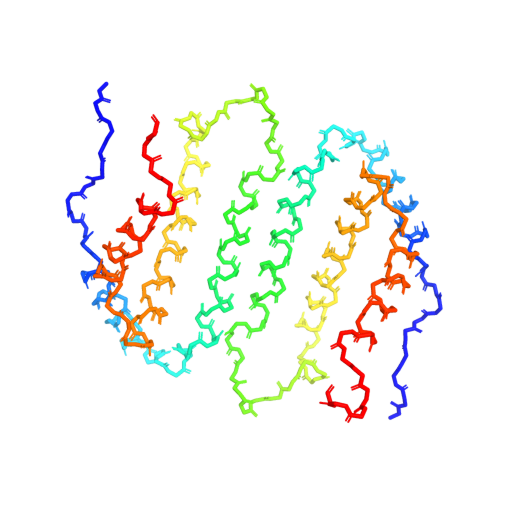 1.00 28.05 105 ALA D C 1
ATOM 1655 O O . ALA B 1 105 ? 11.748 -9.220 46.388 1.00 27.73 105 ALA D O 1
ATOM 1657 N N . LEU B 1 106 ? 10.678 -8.555 44.550 1.00 26.68 106 LEU D N 1
ATOM 1658 C CA . LEU B 1 106 ? 9.368 -8.738 45.136 1.00 26.21 106 LEU D CA 1
ATOM 1659 C C . LEU B 1 106 ? 9.087 -10.200 45.412 1.00 27.33 106 LEU D C 1
ATOM 1660 O O . LEU B 1 106 ? 8.629 -10.556 46.508 1.00 28.29 106 LEU D O 1
ATOM 1665 N N . ALA B 1 107 ? 9.350 -11.049 44.423 1.00 28.19 107 ALA D N 1
ATOM 1666 C CA . ALA B 1 107 ? 9.165 -12.483 44.621 1.00 29.58 107 ALA D CA 1
ATOM 1667 C C . ALA B 1 107 ? 10.012 -12.983 45.813 1.00 31.18 107 ALA D C 1
ATOM 1668 O O . ALA B 1 107 ? 9.504 -13.681 46.678 1.00 31.38 107 ALA D O 1
ATOM 1670 N N . ALA B 1 108 ? 11.269 -12.569 45.886 1.00 32.75 108 ALA D N 1
ATOM 1671 C CA . ALA B 1 108 ? 12.139 -12.950 47.008 1.00 34.05 108 ALA D CA 1
ATOM 1672 C C . ALA B 1 108 ? 11.635 -12.448 48.363 1.00 34.17 108 ALA D C 1
ATOM 1673 O O . ALA B 1 108 ? 11.591 -13.212 49.322 1.00 34.21 108 ALA D O 1
ATOM 1675 N N . ARG B 1 109 ? 11.208 -11.186 48.429 1.00 32.32 109 ARG D N 1
ATOM 1676 C CA . ARG B 1 109 ? 10.671 -10.595 49.644 1.00 32.83 109 ARG D CA 1
ATOM 1677 C C . ARG B 1 109 ? 9.407 -11.298 50.115 1.00 32.67 109 ARG D C 1
ATOM 1678 O O . ARG B 1 109 ? 9.127 -11.295 51.308 1.00 33.27 109 ARG D O 1
ATOM 1686 N N . CYS B 1 110 ? 8.643 -11.885 49.181 1.00 32.71 110 CYS D N 1
ATOM 1687 C CA . CYS B 1 110 ? 7.465 -12.694 49.507 1.00 32.99 110 CYS D CA 1
ATOM 1688 C C . CYS B 1 110 ? 7.787 -14.195 49.719 1.00 35.05 110 CYS D C 1
ATOM 1689 O O . CYS B 1 110 ? 6.857 -15.011 49.846 1.00 36.04 110 CYS D O 1
ATOM 1692 N N . HIS B 1 111 ? 9.064 -14.567 49.686 1.00 36.88 111 HIS D N 1
ATOM 1693 C CA . HIS B 1 111 ? 9.474 -15.962 49.746 1.00 38.69 111 HIS D CA 1
ATOM 1694 C C . HIS B 1 111 ? 8.774 -16.843 48.698 1.00 37.68 111 HIS D C 1
ATOM 1695 O O . HIS B 1 111 ? 8.315 -17.948 48.985 1.00 38.91 111 HIS D O 1
ATOM 1702 N N . VAL B 1 112 ? 8.699 -16.342 47.475 1.00 35.85 112 VAL D N 1
ATOM 1703 C CA . VAL B 1 112 ? 8.216 -17.121 46.321 1.00 35.18 112 VAL D CA 1
ATOM 1704 C C . VAL B 1 112 ? 9.390 -17.589 45.502 1.00 36.24 112 VAL D C 1
ATOM 1705 O O . VAL B 1 112 ? 10.235 -16.790 45.116 1.00 36.84 112 VAL D O 1
ATOM 1709 N N . ASP B 1 113 ? 9.427 -18.893 45.245 1.00 36.97 113 ASP D N 1
ATOM 1710 C CA . ASP B 1 113 ? 10.444 -19.515 44.417 1.00 38.35 113 ASP D CA 1
ATOM 1711 C C . ASP B 1 113 ? 10.089 -19.312 42.955 1.00 37.05 113 ASP D C 1
ATOM 1712 O O . ASP B 1 113 ? 9.477 -20.172 42.282 1.00 36.50 113 ASP D O 1
ATOM 1717 N N . LEU B 1 114 ? 10.503 -18.156 42.462 1.00 35.85 114 LEU D N 1
ATOM 1718 C CA . LEU B 1 114 ? 10.057 -17.680 41.173 1.00 34.91 114 LEU D CA 1
ATOM 1719 C C . LEU B 1 114 ? 10.316 -18.644 40.021 1.00 35.35 114 LEU D C 1
ATOM 1720 O O . LEU B 1 114 ? 9.419 -18.901 39.263 1.00 33.73 114 LEU D O 1
ATOM 1725 N N . PRO B 1 115 ? 11.516 -19.256 39.932 1.00 38.24 115 PRO D N 1
ATOM 1726 C CA . PRO B 1 115 ? 11.718 -20.229 38.842 1.00 38.99 115 PRO D CA 1
ATOM 1727 C C . PRO B 1 115 ? 10.740 -21.379 38.892 1.00 39.86 115 PRO D C 1
ATOM 1728 O O . PRO B 1 115 ? 10.139 -21.716 37.873 1.00 38.83 115 PRO D O 1
ATOM 1732 N N . GLN B 1 116 ? 10.526 -21.943 40.075 1.00 42.61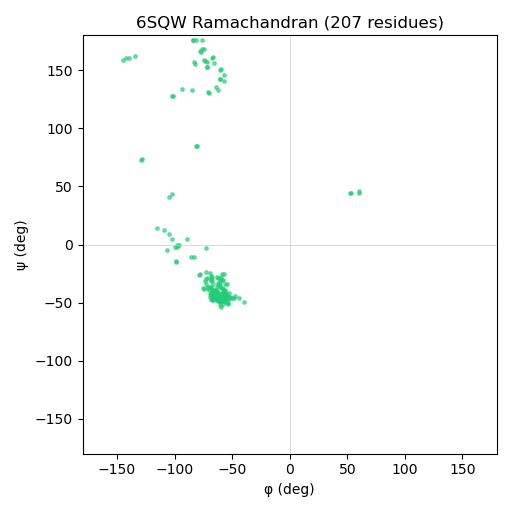 116 GLN D N 1
ATOM 1733 C C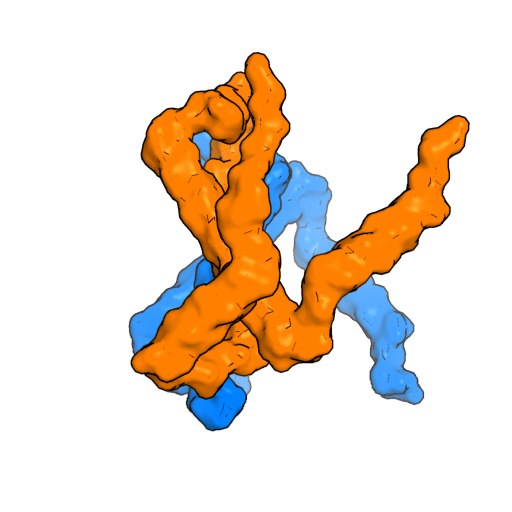A . GLN B 1 116 ? 9.603 -23.071 40.190 1.00 44.31 116 GLN D CA 1
ATOM 1734 C C . GLN B 1 116 ? 8.172 -22.660 40.048 1.00 41.33 116 GLN D C 1
ATOM 1735 O O . GLN B 1 116 ? 7.389 -23.418 39.458 1.00 40.40 116 GLN D O 1
ATOM 1741 N N . ALA B 1 117 ? 7.833 -21.455 40.528 1.00 39.46 117 ALA D N 1
ATOM 1742 C CA . ALA B 1 117 ? 6.512 -20.904 40.231 1.00 37.71 117 ALA D CA 1
ATOM 1743 C C . ALA B 1 117 ? 6.253 -20.814 38.720 1.00 36.78 117 ALA D C 1
ATOM 1744 O O . ALA B 1 117 ? 5.149 -21.115 38.288 1.00 36.62 117 ALA D O 1
ATOM 1746 N N . VAL B 1 118 ? 7.255 -20.427 37.913 1.00 36.71 118 VAL D N 1
ATOM 1747 C CA . VAL B 1 118 ? 7.041 -20.293 36.490 1.00 37.15 118 VAL D CA 1
ATOM 1748 C C . VAL B 1 118 ? 6.785 -21.635 35.852 1.00 38.34 118 VAL D C 1
ATOM 1749 O O . VAL B 1 118 ? 5.899 -21.780 35.016 1.00 36.51 118 VAL D O 1
ATOM 1753 N N . ILE B 1 119 ? 7.556 -22.643 36.259 1.00 40.78 119 ILE D N 1
ATOM 1754 C CA . ILE B 1 119 ? 7.291 -23.998 35.778 1.00 42.09 119 ILE D CA 1
ATOM 1755 C C . ILE B 1 119 ? 5.844 -24.394 36.030 1.00 40.79 119 ILE D C 1
ATOM 1756 O O . ILE B 1 119 ? 5.165 -24.851 35.126 1.00 39.43 119 ILE D O 1
ATOM 1761 N N A SER B 1 120 ? 5.391 -24.226 37.262 0.51 40.69 120 SER D N 1
ATOM 1762 N N B SER B 1 120 ? 5.365 -24.183 37.250 0.49 40.49 120 SER D N 1
ATOM 1763 C CA A SER B 1 120 ? 3.998 -24.532 37.630 0.51 40.49 120 SER D CA 1
ATOM 1764 C CA B SER B 1 120 ? 3.989 -24.511 37.612 0.49 40.30 120 SER D CA 1
ATOM 1765 C C A SER B 1 120 ? 2.994 -23.747 36.789 0.51 39.31 120 SER D C 1
ATOM 1766 C C B SER B 1 120 ? 2.997 -23.734 36.753 0.49 39.12 120 SER D C 1
ATOM 1767 O O A SER B 1 120 ? 1.985 -24.308 36.340 0.51 39.97 120 SER D O 1
ATOM 1768 O O B SER B 1 120 ? 2.030 -24.279 36.217 0.49 39.47 120 SER D O 1
ATOM 1773 N N . LYS B 1 121 ? 3.267 -22.455 36.561 1.00 37.80 121 LYS D N 1
ATOM 1774 C CA . LYS B 1 121 ? 2.344 -21.633 35.775 1.00 36.86 121 LYS D CA 1
ATOM 1775 C C . LYS B 1 121 ? 2.317 -22.067 34.308 1.00 37.22 121 LYS D C 1
ATOM 1776 O O . LYS B 1 121 ? 1.236 -22.163 33.738 1.00 35.65 121 LYS D O 1
ATOM 1782 N N . MET B 1 122 ? 3.493 -22.348 33.732 1.00 39.60 122 MET D N 1
ATOM 1783 C CA . MET B 1 122 ? 3.581 -22.885 32.378 1.00 41.73 122 MET D CA 1
ATOM 1784 C C . MET B 1 122 ? 2.810 -24.197 32.238 1.00 41.38 122 MET D C 1
ATOM 1785 O O . MET B 1 122 ? 2.046 -24.372 31.292 1.00 38.68 122 MET D O 1
ATOM 1790 N N . ASP B 1 123 ? 2.926 -25.080 33.220 1.00 44.30 123 ASP D N 1
ATOM 1791 C CA . ASP B 1 123 ? 2.134 -26.328 33.221 1.00 45.96 123 ASP D CA 1
ATOM 1792 C C . ASP B 1 123 ? 0.622 -26.038 33.185 1.00 45.14 123 ASP D C 1
ATOM 1793 O O . ASP B 1 123 ? -0.108 -26.590 32.357 1.00 45.17 123 ASP D O 1
ATOM 1798 N N . THR B 1 124 ? 0.187 -25.124 34.051 1.00 43.01 124 THR D N 1
ATOM 1799 C CA . THR B 1 124 ? -1.192 -24.650 34.077 1.00 43.34 124 THR D CA 1
ATOM 1800 C C . THR B 1 124 ? -1.589 -24.004 32.757 1.00 40.90 124 THR D C 1
ATOM 1801 O O . THR B 1 124 ? -2.682 -24.239 32.264 1.00 41.33 124 THR D O 1
ATOM 1805 N N . ASN B 1 125 ? -0.706 -23.188 32.191 1.00 39.59 125 ASN D N 1
ATOM 1806 C CA . ASN B 1 125 ? -0.967 -22.570 30.864 1.00 37.60 125 ASN D CA 1
ATOM 1807 C C . ASN B 1 125 ? -1.226 -23.647 29.778 1.00 40.13 125 ASN D C 1
ATOM 1808 O O . ASN B 1 125 ? -2.166 -23.535 28.983 1.00 39.26 125 ASN D O 1
ATOM 1813 N N . ARG B 1 126 ? -0.414 -24.693 29.785 1.00 43.42 126 ARG D N 1
ATOM 1814 C CA . ARG B 1 126 ? -0.610 -25.828 28.852 1.00 47.31 126 ARG D CA 1
ATOM 1815 C C . ARG B 1 126 ? -1.970 -26.480 28.994 1.00 47.92 126 ARG D C 1
ATOM 1816 O O . ARG B 1 126 ? -2.635 -26.748 27.986 1.00 47.73 126 ARG D O 1
ATOM 1824 N N . GLN B 1 127 ? -2.408 -26.678 30.231 1.00 51.32 127 GLN D N 1
ATOM 1825 C CA . GLN B 1 127 ? -3.745 -27.228 30.491 1.00 53.64 127 GLN D CA 1
ATOM 1826 C C . GLN B 1 127 ? -4.866 -26.329 30.063 1.00 52.74 127 GLN D C 1
ATOM 1827 O O . GLN B 1 127 ? -5.861 -26.810 29.505 1.00 52.21 127 GLN D O 1
ATOM 1833 N N . ARG B 1 128 ? -4.741 -25.027 30.359 1.00 49.78 128 ARG D N 1
ATOM 1834 C CA . ARG B 1 128 ? -5.792 -24.095 29.997 1.00 48.43 128 ARG D CA 1
ATOM 1835 C C . ARG B 1 128 ? -5.873 -23.924 28.499 1.00 45.51 128 ARG D C 1
ATOM 1836 O O . ARG B 1 128 ? -6.937 -23.643 27.997 1.00 45.57 128 ARG D O 1
ATOM 1844 N N . TYR B 1 129 ? -4.765 -24.121 27.773 1.00 44.93 129 TYR D N 1
ATOM 1845 C CA . TYR B 1 129 ? -4.730 -23.992 26.301 1.00 43.70 129 TYR D CA 1
ATOM 1846 C C . TYR B 1 129 ? -4.118 -25.215 25.626 1.00 45.00 129 TYR D C 1
ATOM 1847 O O . TYR B 1 129 ? -2.974 -25.176 25.148 1.00 43.01 129 TYR D O 1
ATOM 1856 N N . PRO B 1 130 ? -4.865 -26.327 25.592 1.00 47.14 130 PRO D N 1
ATOM 1857 C CA . PRO B 1 130 ? -4.346 -27.497 24.906 1.00 47.94 130 PRO D CA 1
ATOM 1858 C C . PRO B 1 130 ? -4.085 -27.211 23.440 1.00 48.47 130 PRO D C 1
ATOM 1859 O O . PRO B 1 130 ? -4.874 -26.499 22.837 1.00 47.22 130 PRO D O 1
ATOM 1863 N N . VAL B 1 131 ? -3.003 -27.767 22.885 1.00 49.95 131 VAL D N 1
ATOM 1864 C CA . VAL B 1 131 ? -2.576 -27.458 21.523 1.00 51.59 131 VAL D CA 1
ATOM 1865 C C . VAL B 1 131 ? -3.715 -27.648 20.514 1.00 54.55 131 VAL D C 1
ATOM 1866 O O . VAL B 1 131 ? -3.915 -26.808 19.655 1.00 53.26 131 VAL D O 1
ATOM 1870 N N . HIS B 1 132 ? -4.489 -28.717 20.679 1.00 60.21 132 HIS D N 1
ATOM 1871 C CA . HIS B 1 132 ? -5.830 -28.921 20.054 1.00 66.13 132 HIS D CA 1
ATOM 1872 C C . HIS B 1 132 ? -5.921 -28.746 18.544 1.00 68.35 132 HIS D C 1
ATOM 1873 O O . HIS B 1 132 ? -5.990 -29.743 17.817 1.00 75.04 132 HIS D O 1
#

Nearest PDB structures (foldseek):
  6sqw-assembly1_A  TM=1.005E+00  e=4.420E-16  Mus musculus
  7mu5-assembly1_A  TM=9.775E-01  e=1.598E-13  Homo sapiens
  2oie-assembly1_C  TM=9.894E-01  e=6.684E-13  Mus musculus
  2oie-assembly1_A  TM=9.746E-01  e=8.330E-13  Mus musculus
  2oig-assembly1_A  TM=9.465E-01  e=4.804E-13  Mus musculus